Protein AF-A0A1R4I9U0-F1 (afdb_monomer_lite)

pLDDT: mean 89.74, std 12.28, range [46.53, 98.69]

Radius of gyration: 19.89 Å; chains: 1; bounding box: 54×35×50 Å

Foldseek 3Di:
DAFPVGDDADDQLQLQQAAFPAQLVLQVPDDAPVCPVVVVVVLVVVLQVQCCVPPVQDDKDFDDAKDKAADQGRLRNHGYQKIKIKHTKIKGQDADPLVCQVVSLVSSQVSVVVVVQHDWPPDDPDPDDPSFKDKTWTHRRQKIKIKMFGACVPPPVVVVVDDDPDRNGTMMIMIMGMHHHPVCSVVNCVSSVSCPRPDGDGRPDDD

Organism: NCBI:txid57043

Secondary structure (DSSP, 8-state):
-B-TTS-B----GGG-SS-TT--HHHHHTSPPHHHHHHHHHHHHHHHHHHHHHHH-----EE-S--EEEE----SSSS----EEEEPPPEEEE----GGGHHHHHHHHHHHHHHTT--EEPS--SSSS--TTEEEEEEEETTEEEEEEEEEGGG-TTGGGT---SS-SEEEEEEEEEEE--TTTHHHHHHHHGGGTTPPPPPPSS--

Sequence (207 aa):
MTDAEGNTVTVEWVDYPANAGIPANDVLMLPAAEEVEARADQLIAEVQDTLETQYGITGWTVENESGWYPQEGNGYGGTSLLTTFNSALYEVSVTVSVEQWDAVIDTVRQVAEQYGITDVASDTYFEEYPVWMRVGSFHRGAEFFDVTVQDETLDPDYQAGESDDGLVAGVSLFYGITTISETDRAEFIRRAAPFEGITLPEATTSD

Structure (mmCIF, N/CA/C/O backbone):
data_AF-A0A1R4I9U0-F1
#
_entry.id   AF-A0A1R4I9U0-F1
#
loop_
_atom_site.group_PDB
_atom_site.id
_atom_site.type_symbol
_atom_site.label_atom_id
_atom_site.label_alt_id
_atom_site.label_comp_id
_atom_site.label_asym_id
_atom_site.label_entity_id
_atom_site.label_seq_id
_atom_site.pdbx_PDB_ins_code
_atom_site.Cartn_x
_atom_site.Cartn_y
_atom_site.Cartn_z
_atom_site.occupancy
_atom_site.B_iso_or_equiv
_atom_site.auth_seq_id
_atom_site.auth_comp_id
_atom_site.auth_asym_id
_atom_site.auth_atom_id
_atom_site.pdbx_PDB_model_num
ATOM 1 N N . MET A 1 1 ? 20.459 12.579 -23.625 1.00 66.44 1 MET A N 1
ATOM 2 C CA . MET A 1 1 ? 20.470 12.453 -22.150 1.00 66.44 1 MET A CA 1
ATOM 3 C C . MET A 1 1 ? 21.763 11.773 -21.748 1.00 66.44 1 MET A C 1
ATOM 5 O O . MET A 1 1 ? 22.474 11.330 -22.644 1.00 66.44 1 MET A O 1
ATOM 9 N N . THR A 1 2 ? 22.107 11.764 -20.468 1.00 66.88 2 THR A N 1
ATOM 10 C CA . THR A 1 2 ? 23.396 11.245 -20.007 1.00 66.88 2 THR A CA 1
ATOM 11 C C . THR A 1 2 ? 23.155 10.036 -19.112 1.00 66.88 2 THR A C 1
ATOM 13 O O . THR A 1 2 ? 22.269 10.113 -18.266 1.00 66.88 2 THR A O 1
ATOM 16 N N . ASP A 1 3 ? 23.871 8.932 -19.322 1.00 67.88 3 ASP A N 1
ATOM 17 C CA . ASP A 1 3 ? 23.828 7.790 -18.398 1.00 67.88 3 ASP A CA 1
ATOM 18 C C . ASP A 1 3 ? 24.511 8.121 -17.056 1.00 67.88 3 ASP A C 1
ATOM 20 O O . ASP A 1 3 ? 25.084 9.203 -16.870 1.00 67.88 3 ASP A O 1
ATOM 24 N N . ALA A 1 4 ? 24.477 7.171 -16.118 1.00 65.38 4 ALA A N 1
ATOM 25 C CA . ALA A 1 4 ? 25.141 7.288 -14.818 1.00 65.38 4 ALA A CA 1
ATOM 26 C C . ALA A 1 4 ? 26.671 7.501 -14.911 1.00 65.38 4 ALA A C 1
ATOM 28 O O . ALA A 1 4 ? 27.294 7.916 -13.934 1.00 65.38 4 ALA A O 1
ATOM 29 N N . GLU A 1 5 ? 27.281 7.246 -16.072 1.00 71.94 5 GLU A N 1
ATOM 30 C CA . GLU A 1 5 ? 28.721 7.356 -16.324 1.00 71.94 5 GLU A CA 1
ATOM 31 C C . GLU A 1 5 ? 29.116 8.658 -17.041 1.00 71.94 5 GLU A C 1
ATOM 33 O O . GLU A 1 5 ? 30.305 8.927 -17.230 1.00 71.94 5 GLU A O 1
ATOM 38 N N . GLY A 1 6 ? 28.154 9.504 -17.417 1.00 67.81 6 GLY A N 1
ATOM 39 C CA . GLY A 1 6 ? 28.440 10.755 -18.116 1.00 67.81 6 GLY A CA 1
ATOM 40 C C . GLY A 1 6 ? 28.404 10.656 -19.649 1.00 67.81 6 GLY A C 1
ATOM 41 O O . GLY A 1 6 ? 28.693 11.655 -20.317 1.00 67.81 6 GLY A O 1
ATOM 42 N N . ASN A 1 7 ? 28.035 9.510 -20.232 1.00 72.62 7 ASN A N 1
ATOM 43 C CA . ASN A 1 7 ? 27.966 9.331 -21.683 1.00 72.62 7 ASN A CA 1
ATOM 44 C C . ASN A 1 7 ? 26.623 9.792 -22.243 1.00 72.62 7 ASN A C 1
ATOM 46 O O . ASN A 1 7 ? 25.571 9.578 -21.648 1.00 72.62 7 ASN A O 1
ATOM 50 N N . THR A 1 8 ? 26.636 10.379 -23.441 1.00 73.69 8 THR A N 1
ATOM 51 C CA . THR A 1 8 ? 25.387 10.700 -24.142 1.00 73.69 8 THR A CA 1
ATOM 52 C C . THR A 1 8 ? 24.722 9.421 -24.641 1.00 73.69 8 THR A C 1
ATOM 54 O O . THR A 1 8 ? 25.253 8.757 -25.528 1.00 73.69 8 THR A O 1
ATOM 57 N N . VAL A 1 9 ? 23.537 9.124 -24.113 1.00 73.75 9 VAL A N 1
ATOM 58 C CA . VAL A 1 9 ? 22.666 8.033 -24.558 1.00 73.75 9 VAL A CA 1
ATOM 59 C C . VAL A 1 9 ? 21.420 8.618 -25.228 1.00 73.75 9 VAL A C 1
ATOM 61 O O . VAL A 1 9 ? 20.917 9.684 -24.843 1.00 73.75 9 VAL A O 1
ATOM 64 N N . THR A 1 10 ? 20.938 7.928 -26.261 1.00 82.25 10 THR A N 1
ATOM 65 C CA . THR A 1 10 ? 19.674 8.212 -26.947 1.00 82.25 10 THR A CA 1
ATOM 66 C C . THR A 1 10 ? 18.760 7.008 -26.764 1.00 82.25 10 THR A C 1
ATOM 68 O O . THR A 1 10 ? 19.075 5.924 -27.246 1.00 82.25 10 THR A O 1
ATOM 71 N N . VAL A 1 11 ? 17.644 7.216 -26.068 1.00 88.69 11 VAL A N 1
ATOM 72 C CA . VAL A 1 11 ? 16.541 6.258 -25.933 1.00 88.69 11 VAL A CA 1
ATOM 73 C C . VAL A 1 11 ? 15.248 6.925 -26.380 1.00 88.69 11 VAL A C 1
ATOM 75 O O . VAL A 1 11 ? 15.111 8.147 -26.277 1.00 88.69 11 VAL A O 1
ATOM 78 N N . GLU A 1 12 ? 14.310 6.118 -26.857 1.00 92.62 12 GLU A N 1
ATOM 79 C CA . GLU A 1 12 ? 12.973 6.552 -27.245 1.00 92.62 12 GLU A CA 1
ATOM 80 C C . GLU A 1 12 ? 12.010 6.215 -26.100 1.00 92.62 12 GLU A C 1
ATOM 82 O O . GLU A 1 12 ? 11.663 5.057 -25.899 1.00 92.62 12 GLU A O 1
ATOM 87 N N . TRP A 1 13 ? 11.589 7.211 -25.314 1.00 93.88 13 TRP A N 1
ATOM 88 C CA . TRP A 1 13 ? 10.750 6.995 -24.118 1.00 93.88 13 TRP A CA 1
ATOM 89 C C . TRP A 1 13 ? 9.391 6.349 -24.414 1.00 93.88 13 TRP A C 1
ATOM 91 O O . TRP A 1 13 ? 8.832 5.676 -23.554 1.00 93.88 13 TRP A O 1
ATOM 101 N N . VAL A 1 14 ? 8.909 6.455 -25.654 1.00 95.12 14 VAL A N 1
ATOM 102 C CA . VAL A 1 14 ? 7.745 5.704 -26.150 1.00 95.12 14 VAL A CA 1
ATOM 103 C C . VAL A 1 14 ? 7.918 4.182 -25.998 1.00 95.12 14 VAL A C 1
ATOM 105 O O . VAL A 1 14 ? 6.938 3.470 -25.822 1.00 95.12 14 VAL A O 1
ATOM 108 N N . ASP A 1 15 ? 9.149 3.664 -25.986 1.00 95.75 15 ASP A N 1
ATOM 109 C CA . ASP A 1 15 ? 9.414 2.227 -25.854 1.00 95.75 15 ASP A CA 1
ATOM 110 C C . ASP A 1 15 ? 9.512 1.754 -24.392 1.00 95.75 15 ASP A C 1
ATOM 112 O O . ASP A 1 15 ? 9.531 0.540 -24.142 1.00 95.75 15 ASP A O 1
ATOM 116 N N . TYR A 1 16 ? 9.530 2.679 -23.423 1.00 96.38 16 TYR A N 1
ATOM 117 C CA . TYR A 1 16 ? 9.642 2.361 -21.998 1.00 96.38 16 TYR A CA 1
ATOM 118 C C . TYR A 1 16 ? 8.492 1.439 -21.548 1.00 96.38 16 TYR A C 1
ATOM 120 O O . TYR A 1 16 ? 7.337 1.737 -21.861 1.00 96.38 16 TYR A O 1
ATOM 128 N N . PRO A 1 17 ? 8.767 0.299 -20.880 1.00 96.88 17 PRO A N 1
ATOM 129 C CA . PRO A 1 17 ? 7.735 -0.699 -20.591 1.00 96.88 17 PRO A CA 1
ATOM 130 C C . PRO A 1 17 ? 6.944 -0.445 -19.303 1.00 96.88 17 PRO A C 1
ATOM 132 O O . PRO A 1 17 ? 5.933 -1.111 -19.096 1.00 96.88 17 PRO A O 1
ATOM 135 N N . ALA A 1 18 ? 7.405 0.464 -18.442 1.00 95.88 18 ALA A N 1
ATOM 136 C CA . ALA A 1 18 ? 6.702 0.896 -17.234 1.00 95.88 18 ALA A CA 1
ATOM 137 C C . ALA A 1 18 ? 5.998 2.242 -17.454 1.00 95.88 18 ALA A C 1
ATOM 139 O O . ALA A 1 18 ? 6.139 2.836 -18.516 1.00 95.88 18 ALA A O 1
ATOM 140 N N . ASN A 1 19 ? 5.246 2.724 -16.464 1.00 93.62 19 ASN A N 1
ATOM 141 C CA . ASN A 1 19 ? 4.663 4.064 -16.485 1.00 93.62 19 ASN A CA 1
ATOM 142 C C . ASN A 1 19 ? 5.702 5.136 -16.120 1.00 93.62 19 ASN A C 1
ATOM 144 O O . ASN A 1 19 ? 6.684 4.858 -15.426 1.00 93.62 19 ASN A O 1
ATOM 148 N N . ALA A 1 20 ? 5.478 6.365 -16.577 1.00 91.06 20 ALA A N 1
ATOM 149 C CA . ALA A 1 20 ? 6.245 7.523 -16.161 1.00 91.06 20 ALA A CA 1
ATOM 150 C C . ALA A 1 20 ? 6.258 7.637 -14.627 1.00 91.06 20 ALA A C 1
ATOM 152 O O . ALA A 1 20 ? 5.251 7.439 -13.954 1.00 91.06 20 ALA A O 1
ATOM 153 N N . GLY A 1 21 ? 7.433 7.925 -14.067 1.00 88.25 21 GLY A N 1
ATOM 154 C CA . GLY A 1 21 ? 7.621 8.001 -12.616 1.00 88.25 21 GLY A CA 1
ATOM 155 C C . GLY A 1 21 ? 7.775 6.655 -11.896 1.00 88.25 21 GLY A C 1
ATOM 156 O O . GLY A 1 21 ? 8.119 6.669 -10.720 1.00 88.25 21 GLY A O 1
ATOM 157 N N . ILE A 1 22 ? 7.609 5.509 -12.571 1.00 92.31 22 ILE A N 1
ATOM 158 C CA . ILE A 1 22 ? 7.830 4.180 -11.977 1.00 92.31 22 ILE A CA 1
ATOM 159 C C . ILE A 1 22 ? 9.126 3.569 -12.527 1.00 92.31 22 ILE A C 1
ATOM 161 O O . ILE A 1 22 ? 9.155 3.136 -13.682 1.00 92.31 22 ILE A O 1
ATOM 165 N N . PRO A 1 23 ? 10.203 3.465 -11.726 1.00 93.25 23 PRO A N 1
ATOM 166 C CA . PRO A 1 23 ? 11.417 2.780 -12.144 1.00 93.25 23 PRO A CA 1
ATOM 167 C C . PRO A 1 23 ? 11.170 1.293 -12.425 1.00 93.25 23 PRO A C 1
ATOM 169 O O . PRO A 1 23 ? 10.695 0.538 -11.582 1.00 93.25 23 PRO A O 1
ATOM 172 N N . ALA A 1 24 ? 11.580 0.835 -13.606 1.00 94.69 24 ALA A N 1
ATOM 173 C CA . ALA A 1 24 ? 11.457 -0.562 -14.020 1.00 94.69 24 ALA A CA 1
ATOM 174 C C . ALA A 1 24 ? 12.115 -1.554 -13.040 1.00 94.69 24 ALA A C 1
ATOM 176 O O . ALA A 1 24 ? 11.618 -2.664 -12.865 1.00 94.69 24 ALA A O 1
ATOM 177 N N . ASN A 1 25 ? 13.216 -1.164 -12.387 1.00 92.69 25 ASN A N 1
ATOM 178 C CA . ASN A 1 25 ? 13.858 -2.010 -11.382 1.00 92.69 25 ASN A CA 1
ATOM 179 C C . ASN A 1 25 ? 12.973 -2.212 -10.143 1.00 92.69 25 ASN A C 1
ATOM 181 O O . ASN A 1 25 ? 12.972 -3.305 -9.586 1.00 92.69 25 ASN A O 1
ATOM 185 N N . ASP A 1 26 ? 12.185 -1.207 -9.754 1.00 92.31 26 ASP A N 1
ATOM 186 C CA . ASP A 1 26 ? 11.281 -1.312 -8.608 1.00 92.31 26 ASP A CA 1
ATOM 187 C C . ASP A 1 26 ? 10.205 -2.352 -8.892 1.00 92.31 26 ASP A C 1
ATOM 189 O O . ASP A 1 26 ? 10.021 -3.270 -8.099 1.00 92.31 26 ASP A O 1
ATOM 193 N N . VAL A 1 27 ? 9.604 -2.303 -10.083 1.00 94.81 27 VAL A N 1
ATOM 194 C CA . VAL A 1 27 ? 8.635 -3.306 -10.554 1.00 94.81 27 VAL A CA 1
ATOM 195 C C . VAL A 1 27 ? 9.246 -4.710 -10.593 1.00 94.81 27 VAL A C 1
ATOM 197 O O . VAL A 1 27 ? 8.618 -5.675 -10.172 1.00 94.81 27 VAL A O 1
ATOM 200 N N . LEU A 1 28 ? 10.492 -4.853 -11.052 1.00 95.06 28 LEU A N 1
ATOM 201 C CA . LEU A 1 28 ? 11.166 -6.156 -11.125 1.00 95.06 28 LEU A CA 1
ATOM 202 C C . LEU A 1 28 ? 11.508 -6.765 -9.757 1.00 95.06 28 LEU A C 1
ATOM 204 O O . LEU A 1 28 ? 11.826 -7.958 -9.699 1.00 95.06 28 LEU A O 1
ATOM 208 N N . MET A 1 29 ? 11.457 -5.981 -8.680 1.00 93.56 29 MET A N 1
ATOM 209 C CA . MET A 1 29 ? 11.596 -6.462 -7.303 1.00 93.56 29 MET A CA 1
ATOM 210 C C . MET A 1 29 ? 10.249 -6.834 -6.667 1.00 93.56 29 MET A C 1
ATOM 212 O O . MET A 1 29 ? 10.230 -7.362 -5.553 1.00 93.56 29 MET A O 1
ATOM 216 N N . LEU A 1 30 ? 9.126 -6.560 -7.332 1.00 95.81 30 LEU A N 1
ATOM 217 C CA . LEU A 1 30 ? 7.786 -6.875 -6.846 1.00 95.81 30 LEU A CA 1
ATOM 218 C C . LEU A 1 30 ? 7.360 -8.310 -7.201 1.00 95.81 30 LEU A C 1
ATOM 220 O O . LEU A 1 30 ? 7.926 -8.912 -8.120 1.00 95.81 30 LEU A O 1
ATOM 224 N N . PRO A 1 31 ? 6.388 -8.882 -6.461 1.00 96.81 31 PRO A N 1
ATOM 225 C CA . PRO A 1 31 ? 5.758 -10.146 -6.833 1.00 96.81 31 PRO A CA 1
ATOM 226 C C . PRO A 1 31 ? 5.100 -10.036 -8.207 1.00 96.81 31 PRO A C 1
ATOM 228 O O . PRO A 1 31 ? 4.582 -8.973 -8.560 1.00 96.81 31 PRO A O 1
ATOM 231 N N . ALA A 1 32 ? 5.086 -11.131 -8.961 1.00 97.44 32 ALA A N 1
ATOM 232 C CA . ALA A 1 32 ? 4.348 -11.183 -10.219 1.00 97.44 32 ALA A CA 1
ATOM 233 C C . ALA A 1 32 ? 2.836 -11.090 -9.964 1.00 97.44 32 ALA A C 1
ATOM 235 O O . ALA A 1 32 ? 2.364 -11.467 -8.890 1.00 97.44 32 ALA A O 1
ATOM 236 N N . ALA A 1 33 ? 2.071 -10.626 -10.956 1.00 97.62 33 ALA A N 1
ATOM 237 C CA . ALA A 1 33 ? 0.623 -10.437 -10.835 1.00 97.62 33 ALA A CA 1
ATOM 238 C C . ALA A 1 33 ? -0.104 -11.689 -10.306 1.00 97.62 33 ALA A C 1
ATOM 240 O O . ALA A 1 33 ? -0.996 -11.594 -9.468 1.00 97.62 33 ALA A O 1
ATOM 241 N N . GLU A 1 34 ? 0.338 -12.874 -10.724 1.00 98.12 34 GLU A N 1
ATOM 242 C CA . GLU A 1 34 ? -0.227 -14.165 -10.327 1.00 98.12 34 GLU A CA 1
ATOM 243 C C . GLU A 1 34 ? -0.054 -14.499 -8.832 1.00 98.12 34 GLU A C 1
ATOM 245 O O . GLU A 1 34 ? -0.752 -15.368 -8.312 1.00 98.12 34 GLU A O 1
ATOM 250 N N . GLU A 1 35 ? 0.870 -13.834 -8.135 1.00 97.75 35 GLU A N 1
ATOM 251 C CA . GLU A 1 35 ? 1.165 -14.049 -6.712 1.00 97.75 35 GLU A CA 1
ATOM 252 C C . GLU A 1 35 ? 0.515 -12.991 -5.806 1.00 97.75 35 GLU A C 1
ATOM 254 O O . GLU A 1 35 ? 0.453 -13.171 -4.587 1.00 97.75 35 GLU A O 1
ATOM 259 N N . VAL A 1 36 ? 0.037 -11.885 -6.386 1.00 98.19 36 VAL A N 1
ATOM 260 C CA . VAL A 1 36 ? -0.392 -10.692 -5.646 1.00 98.19 36 VAL A CA 1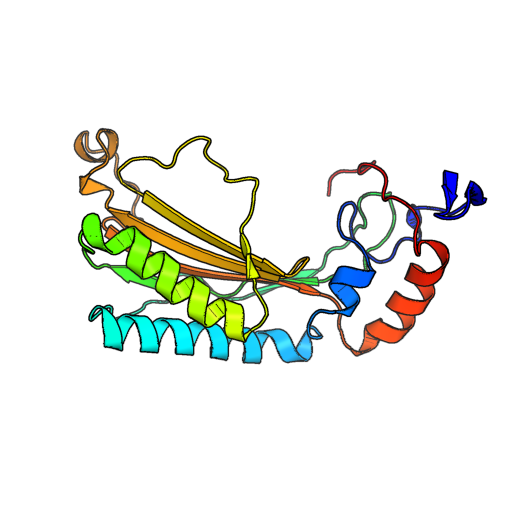
ATOM 261 C C . VAL A 1 36 ? -1.619 -10.945 -4.782 1.00 98.19 36 VAL A C 1
ATOM 263 O O . VAL A 1 36 ? -1.590 -10.595 -3.609 1.00 98.19 36 VAL A O 1
ATOM 266 N N . GLU A 1 37 ? -2.678 -11.554 -5.319 1.00 97.81 37 GLU A N 1
ATOM 267 C CA . GLU A 1 37 ? -3.930 -11.741 -4.565 1.00 97.81 37 GLU A CA 1
ATOM 268 C C . GLU A 1 37 ? -3.701 -12.574 -3.298 1.00 97.81 37 GLU A C 1
ATOM 270 O O . GLU A 1 37 ? -4.057 -12.154 -2.202 1.00 97.81 37 GLU A O 1
ATOM 275 N N . ALA A 1 38 ? -2.998 -13.706 -3.425 1.00 97.75 38 ALA A N 1
ATOM 276 C CA . ALA A 1 38 ? -2.682 -14.566 -2.285 1.00 97.75 38 ALA A CA 1
ATOM 277 C C . ALA A 1 38 ? -1.819 -13.849 -1.235 1.00 97.75 38 ALA A C 1
ATOM 279 O O . ALA A 1 38 ? -1.985 -14.059 -0.034 1.00 97.75 38 ALA A O 1
ATOM 280 N N . ARG A 1 39 ? -0.892 -12.996 -1.683 1.00 97.31 39 ARG A N 1
ATOM 281 C CA . ARG A 1 39 ? -0.061 -12.179 -0.800 1.00 97.31 39 ARG A CA 1
ATOM 282 C C . ARG A 1 39 ? -0.872 -11.093 -0.090 1.00 97.31 39 ARG A C 1
ATOM 284 O O . ARG A 1 39 ? -0.665 -10.899 1.105 1.00 97.31 39 ARG A O 1
ATOM 291 N N . ALA A 1 40 ? -1.760 -10.405 -0.806 1.00 98.12 40 ALA A N 1
ATOM 292 C CA . ALA A 1 40 ? -2.632 -9.373 -0.255 1.00 98.12 40 ALA A CA 1
ATOM 293 C C . ALA A 1 40 ? -3.564 -9.963 0.811 1.00 98.12 40 ALA A C 1
ATOM 295 O O . ALA A 1 40 ? -3.626 -9.439 1.921 1.00 98.12 40 ALA A O 1
ATOM 296 N N . ASP A 1 41 ? -4.199 -11.099 0.512 1.00 97.75 41 ASP A N 1
ATOM 297 C CA . ASP A 1 41 ? -5.061 -11.818 1.453 1.00 97.75 41 ASP A CA 1
ATOM 298 C C . ASP A 1 41 ? -4.300 -12.216 2.723 1.00 97.75 41 ASP A C 1
ATOM 300 O O . ASP A 1 41 ? -4.807 -12.051 3.832 1.00 97.75 41 ASP A O 1
ATOM 304 N N . GLN A 1 42 ? -3.065 -12.709 2.577 1.00 98.38 42 GLN A N 1
ATOM 305 C CA . GLN A 1 42 ? -2.243 -13.102 3.718 1.00 98.38 42 GLN A CA 1
ATOM 306 C C . GLN A 1 42 ? -1.863 -11.900 4.595 1.00 98.38 42 GLN A C 1
ATOM 308 O O . GLN A 1 42 ? -2.020 -11.968 5.814 1.00 98.38 42 GLN A O 1
ATOM 313 N N . LEU A 1 43 ? -1.400 -10.804 3.984 1.00 98.56 43 LEU A N 1
ATOM 314 C CA . LEU A 1 43 ? -1.051 -9.572 4.695 1.00 98.56 43 LEU A CA 1
ATOM 315 C C . LEU A 1 43 ? -2.261 -9.008 5.449 1.00 98.56 43 LEU A C 1
ATOM 317 O O . LEU A 1 43 ? -2.163 -8.718 6.640 1.00 98.56 43 LEU A O 1
ATOM 321 N N . ILE A 1 44 ? -3.405 -8.875 4.772 1.00 98.56 44 ILE A N 1
ATOM 322 C CA . ILE A 1 44 ? -4.622 -8.306 5.361 1.00 98.56 44 ILE A CA 1
ATOM 323 C C . ILE A 1 44 ? -5.113 -9.177 6.517 1.00 98.56 44 ILE A C 1
ATOM 325 O O . ILE A 1 44 ? -5.381 -8.646 7.593 1.00 98.56 44 ILE A O 1
ATOM 329 N N . ALA A 1 45 ? -5.173 -10.499 6.340 1.00 98.44 45 ALA A N 1
ATOM 330 C CA . ALA A 1 45 ? -5.587 -11.411 7.403 1.00 98.44 45 ALA A CA 1
ATOM 331 C C . ALA A 1 45 ? -4.662 -11.324 8.628 1.00 98.44 45 ALA A C 1
ATOM 333 O O . ALA A 1 45 ? -5.138 -11.252 9.758 1.00 98.44 45 ALA A O 1
ATOM 334 N N . GLU A 1 46 ? -3.343 -11.258 8.425 1.00 98.69 46 GLU A N 1
ATOM 335 C CA . GLU A 1 46 ? -2.381 -11.146 9.525 1.00 98.69 46 GLU A CA 1
ATOM 336 C C . GLU A 1 46 ? -2.512 -9.816 10.283 1.00 98.69 46 GLU A C 1
ATOM 338 O O . GLU A 1 46 ? -2.421 -9.782 11.516 1.00 98.69 46 GLU A O 1
ATOM 343 N N . VAL A 1 47 ? -2.779 -8.719 9.567 1.00 98.69 47 VAL A N 1
ATOM 344 C CA . VAL A 1 47 ? -3.072 -7.415 10.176 1.00 98.69 47 VAL A CA 1
ATOM 345 C C . VAL A 1 47 ? -4.364 -7.482 10.989 1.00 98.69 47 VAL A C 1
ATOM 347 O O . VAL A 1 47 ? -4.367 -7.068 12.149 1.00 98.69 47 VAL A O 1
ATOM 350 N N . GLN A 1 48 ? -5.441 -8.031 10.426 1.00 98.69 48 GLN A N 1
ATOM 351 C CA . GLN A 1 48 ? -6.727 -8.178 11.113 1.00 98.69 48 GLN A CA 1
ATOM 352 C C . GLN A 1 48 ? -6.592 -9.016 12.390 1.00 98.69 48 GLN A C 1
ATOM 354 O O . GLN A 1 48 ? -7.007 -8.558 13.455 1.00 98.69 48 GLN A O 1
ATOM 359 N N . ASP A 1 49 ? -5.938 -10.178 12.315 1.00 98.69 49 ASP A N 1
ATOM 360 C CA . ASP A 1 49 ? -5.697 -11.067 13.460 1.00 98.69 49 ASP A CA 1
ATOM 361 C C . ASP A 1 49 ? -4.869 -10.377 14.558 1.00 98.69 49 ASP A C 1
ATOM 363 O O . ASP A 1 49 ? -5.126 -10.525 15.762 1.00 98.69 49 ASP A O 1
ATOM 367 N N . THR A 1 50 ? -3.867 -9.592 14.153 1.00 98.62 50 THR A N 1
ATOM 368 C CA . THR A 1 50 ? -3.008 -8.846 15.079 1.00 98.62 50 THR A CA 1
ATOM 369 C C . THR A 1 50 ? -3.788 -7.733 15.776 1.00 98.62 50 THR A C 1
ATOM 371 O O . THR A 1 50 ? -3.674 -7.574 16.997 1.00 98.62 50 THR A O 1
ATOM 374 N N . LEU A 1 51 ? -4.609 -6.987 15.033 1.00 98.50 51 LEU A N 1
ATOM 375 C CA . LEU A 1 51 ? -5.441 -5.918 15.584 1.00 98.50 51 LEU A CA 1
ATOM 376 C C . LEU A 1 51 ? -6.551 -6.458 16.495 1.00 98.50 51 LEU A C 1
ATOM 378 O O . LEU A 1 51 ? -6.804 -5.882 17.557 1.00 98.50 51 LEU A O 1
ATOM 382 N N . GLU A 1 52 ? -7.158 -7.592 16.144 1.00 98.38 52 GLU A N 1
ATOM 383 C CA . GLU A 1 52 ? -8.090 -8.316 17.009 1.00 98.38 52 GLU A CA 1
ATOM 384 C C . GLU A 1 52 ? -7.410 -8.705 18.325 1.00 98.38 52 GLU A C 1
ATOM 386 O O . GLU A 1 52 ? -7.903 -8.389 19.410 1.00 98.38 52 GLU A O 1
ATOM 391 N N . THR A 1 53 ? -6.236 -9.332 18.244 1.00 98.25 53 THR A N 1
ATOM 392 C CA . THR A 1 53 ? -5.520 -9.837 19.421 1.00 98.25 53 THR A CA 1
ATOM 393 C C . THR A 1 53 ? -5.082 -8.717 20.369 1.00 98.25 53 THR A C 1
ATOM 395 O O . THR A 1 53 ? -5.170 -8.874 21.589 1.00 98.25 53 THR A O 1
ATOM 398 N N . GLN A 1 54 ? -4.585 -7.598 19.835 1.00 98.00 54 GLN A N 1
ATOM 399 C CA . GLN A 1 54 ? -4.002 -6.524 20.647 1.00 98.00 54 GLN A CA 1
ATOM 400 C C . GLN A 1 54 ? -5.020 -5.476 21.108 1.00 98.00 54 GLN A C 1
ATOM 402 O O . GLN A 1 54 ? -4.885 -4.940 22.210 1.00 98.00 54 GLN A O 1
ATOM 407 N N . TYR A 1 55 ? -6.035 -5.192 20.290 1.00 97.62 55 TYR A N 1
ATOM 408 C CA . TYR A 1 55 ? -6.958 -4.075 20.506 1.00 97.62 55 TYR A CA 1
ATOM 409 C C . TYR A 1 55 ? -8.429 -4.501 20.586 1.00 97.62 55 TYR A C 1
ATOM 411 O O . TYR A 1 55 ? -9.277 -3.675 20.916 1.00 97.62 55 TYR A O 1
ATOM 419 N N . GLY A 1 56 ? -8.753 -5.771 20.317 1.00 97.44 56 GLY A N 1
ATOM 420 C CA . GLY A 1 56 ? -10.135 -6.255 20.274 1.00 97.44 56 GLY A CA 1
ATOM 421 C C . GLY A 1 56 ? -10.924 -5.746 19.064 1.00 97.44 56 GLY A C 1
ATOM 422 O O . GLY A 1 56 ? -12.156 -5.764 19.088 1.00 97.44 56 GLY A O 1
ATOM 423 N N . ILE A 1 57 ? -10.232 -5.274 18.023 1.00 97.69 57 ILE A N 1
ATOM 424 C CA . ILE A 1 57 ? -10.838 -4.789 16.780 1.00 97.69 57 ILE A CA 1
ATOM 425 C C . ILE A 1 57 ? -11.316 -6.005 15.979 1.00 97.69 57 ILE A C 1
ATOM 427 O O . ILE A 1 57 ? -10.510 -6.748 15.432 1.00 97.69 57 ILE A O 1
ATOM 431 N N . THR A 1 58 ? -12.630 -6.226 15.952 1.00 96.75 58 THR A N 1
ATOM 432 C CA . THR A 1 58 ? -13.269 -7.417 15.367 1.00 96.75 58 THR A CA 1
ATOM 433 C C . THR A 1 58 ? -14.488 -7.035 14.539 1.00 96.75 58 THR A C 1
ATOM 435 O O . THR A 1 58 ? -15.073 -5.976 14.753 1.00 96.75 58 THR A O 1
ATOM 438 N N . GLY A 1 59 ? -14.915 -7.922 13.635 1.00 95.75 59 GLY A N 1
ATOM 439 C CA . GLY A 1 59 ? -16.123 -7.710 12.829 1.00 95.75 59 GLY A CA 1
ATOM 440 C C . GLY A 1 59 ? -15.883 -6.941 11.530 1.00 95.75 59 GLY A C 1
ATOM 441 O O . GLY A 1 59 ? -16.718 -6.127 11.152 1.00 95.75 59 GLY A O 1
ATOM 442 N N . TRP A 1 60 ? -14.758 -7.211 10.866 1.00 97.25 60 TRP A N 1
ATOM 443 C CA . TRP A 1 60 ? -14.408 -6.632 9.571 1.00 97.25 60 TRP A CA 1
ATOM 444 C C . TRP A 1 60 ? -15.476 -6.903 8.499 1.00 97.25 60 TRP A C 1
ATOM 446 O O . TRP A 1 60 ? -15.943 -8.036 8.343 1.00 97.25 60 TRP A O 1
ATOM 456 N N . THR A 1 61 ? -15.837 -5.864 7.752 1.00 95.69 61 THR A N 1
ATOM 457 C CA . THR A 1 61 ? -16.675 -5.901 6.552 1.00 95.69 61 THR A CA 1
ATOM 458 C C . THR A 1 61 ? -15.842 -5.592 5.316 1.00 95.69 61 THR A C 1
ATOM 460 O O . THR A 1 61 ? -14.722 -5.092 5.403 1.00 95.69 61 THR A O 1
ATOM 463 N N . VAL A 1 62 ? -16.385 -5.956 4.157 1.00 94.75 62 VAL A N 1
ATOM 464 C CA . VAL A 1 62 ? -15.782 -5.714 2.849 1.00 94.75 62 VAL A CA 1
ATOM 465 C C . VAL A 1 62 ? -16.727 -4.800 2.080 1.00 94.75 62 VAL A C 1
ATOM 467 O O . VAL A 1 62 ? -17.864 -5.196 1.819 1.00 94.75 62 VAL A O 1
ATOM 470 N N . GLU A 1 63 ? -16.268 -3.599 1.732 1.00 89.62 63 GLU A N 1
ATOM 471 C CA . GLU A 1 63 ? -17.129 -2.553 1.156 1.00 89.62 63 GLU A CA 1
ATOM 472 C C . GLU A 1 63 ? -17.171 -2.574 -0.382 1.00 89.62 63 GLU A C 1
ATOM 474 O O . GLU A 1 63 ? -18.136 -2.115 -0.995 1.00 89.62 63 GLU A O 1
ATOM 479 N N . ASN A 1 64 ? -16.148 -3.129 -1.038 1.00 88.56 64 ASN A N 1
ATOM 480 C CA . ASN A 1 64 ? -16.078 -3.249 -2.497 1.00 88.56 64 ASN A CA 1
ATOM 481 C C . ASN A 1 64 ? -15.380 -4.550 -2.941 1.00 88.56 64 ASN A C 1
ATOM 483 O O . ASN A 1 64 ? -14.937 -5.352 -2.126 1.00 88.56 64 ASN A O 1
ATOM 487 N N . GLU A 1 65 ? -15.324 -4.791 -4.250 1.00 92.12 65 GLU A N 1
ATOM 488 C CA . GLU A 1 65 ? -14.594 -5.927 -4.822 1.00 92.12 65 GLU A CA 1
ATOM 489 C C . GLU A 1 65 ? -13.148 -5.520 -5.137 1.00 92.12 65 GLU A C 1
ATOM 491 O O . GLU A 1 65 ? -12.890 -4.389 -5.557 1.00 92.12 65 GLU A O 1
ATOM 496 N N . SER A 1 66 ? -12.207 -6.453 -4.970 1.00 95.56 66 SER A N 1
ATOM 497 C CA . SER A 1 66 ? -10.853 -6.290 -5.500 1.00 95.56 66 SER A CA 1
ATOM 498 C C . SER 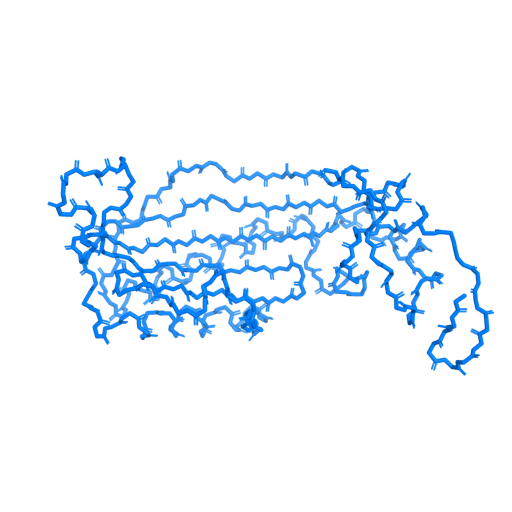A 1 66 ? -10.865 -6.299 -7.031 1.00 95.56 66 SER A C 1
ATOM 500 O O . SER A 1 66 ? -11.783 -6.828 -7.665 1.00 95.56 66 SER A O 1
ATOM 502 N N . GLY A 1 67 ? -9.840 -5.717 -7.654 1.00 97.06 67 GLY A N 1
ATOM 503 C CA . GLY A 1 67 ? -9.795 -5.628 -9.110 1.00 97.06 67 GLY A CA 1
ATOM 504 C C . GLY A 1 67 ? -8.411 -5.389 -9.692 1.00 97.06 67 GLY A C 1
ATOM 505 O O . GLY A 1 67 ? -7.528 -4.822 -9.049 1.00 97.06 67 GLY A O 1
ATOM 506 N N . TRP A 1 68 ? -8.269 -5.808 -10.950 1.00 97.88 68 TRP A N 1
ATOM 507 C CA . TRP A 1 68 ? -7.093 -5.586 -11.785 1.00 97.88 68 TRP A CA 1
ATOM 508 C C . TRP A 1 68 ? -7.374 -4.535 -12.855 1.00 97.88 68 TRP A C 1
ATOM 510 O O . TRP A 1 68 ? -8.380 -4.603 -13.564 1.00 97.88 68 TRP A O 1
ATOM 520 N N . TYR A 1 69 ? -6.442 -3.601 -13.000 1.00 96.38 69 TYR A N 1
ATOM 521 C CA . TYR A 1 69 ? -6.539 -2.439 -13.872 1.00 96.38 69 TYR A CA 1
ATOM 522 C C . TYR A 1 69 ? -5.274 -2.352 -14.737 1.00 96.38 69 TYR A C 1
ATOM 524 O O . TYR A 1 69 ? -4.214 -1.965 -14.237 1.00 96.38 69 TYR A O 1
ATOM 532 N N . PRO A 1 70 ? -5.346 -2.733 -16.025 1.00 95.75 70 PRO A N 1
ATOM 533 C CA . PRO A 1 70 ? -4.223 -2.582 -16.943 1.00 95.75 70 PRO A CA 1
ATOM 534 C C . PRO A 1 70 ? -3.826 -1.112 -17.101 1.00 95.75 70 PRO A C 1
ATOM 536 O O . PRO A 1 70 ? -4.693 -0.248 -17.233 1.00 95.75 70 PRO A O 1
ATOM 539 N N . GLN A 1 71 ? -2.525 -0.828 -17.146 1.00 92.69 71 GLN A N 1
ATOM 540 C CA . GLN A 1 71 ? -2.026 0.498 -17.504 1.00 92.69 71 GLN A CA 1
ATOM 541 C C . GLN A 1 71 ? -1.745 0.528 -19.005 1.00 92.69 71 GLN A C 1
ATOM 543 O O . GLN A 1 71 ? -0.728 0.018 -19.467 1.00 92.69 71 GLN A O 1
ATOM 548 N N . GLU A 1 72 ? -2.676 1.076 -19.786 1.00 89.56 72 GLU A N 1
ATOM 549 C CA . GLU A 1 72 ? -2.599 1.005 -21.250 1.00 89.56 72 GLU A CA 1
ATOM 550 C C . GLU A 1 72 ? -1.467 1.868 -21.833 1.00 89.56 72 GLU A C 1
ATOM 552 O O . GLU A 1 72 ? -0.856 1.486 -22.838 1.00 89.56 72 GLU A O 1
ATOM 557 N N . GLY A 1 73 ? -1.143 2.996 -21.197 1.00 92.56 73 GLY A N 1
ATOM 558 C CA . GLY A 1 73 ? -0.071 3.894 -21.612 1.00 92.56 73 GLY A CA 1
ATOM 559 C C . GLY A 1 73 ? 1.077 3.991 -20.607 1.00 92.56 73 GLY A C 1
ATOM 560 O O . GLY A 1 73 ? 0.982 3.590 -19.446 1.00 92.56 73 GLY A O 1
ATOM 561 N N . ASN A 1 74 ? 2.219 4.479 -21.094 1.00 94.56 74 ASN A N 1
ATOM 562 C CA . ASN A 1 74 ? 3.440 4.658 -20.308 1.00 94.56 74 ASN A CA 1
ATOM 563 C C . ASN A 1 74 ? 3.723 6.117 -19.912 1.00 94.56 74 ASN A C 1
ATOM 565 O O . ASN A 1 74 ? 4.812 6.411 -19.429 1.00 94.56 74 ASN A O 1
ATOM 569 N N . GLY A 1 75 ? 2.798 7.048 -20.173 1.00 92.94 75 GLY A N 1
ATOM 570 C CA . GLY A 1 75 ? 3.005 8.484 -19.930 1.00 92.94 75 GLY A CA 1
ATOM 571 C C . GLY A 1 75 ? 3.993 9.177 -20.888 1.00 92.94 75 GLY A C 1
ATOM 572 O O . GLY A 1 75 ? 4.224 10.382 -20.770 1.00 92.94 75 GLY A O 1
ATOM 573 N N . TYR A 1 76 ? 4.560 8.445 -21.853 1.00 93.12 76 TYR A N 1
ATOM 574 C CA . TYR A 1 76 ? 5.483 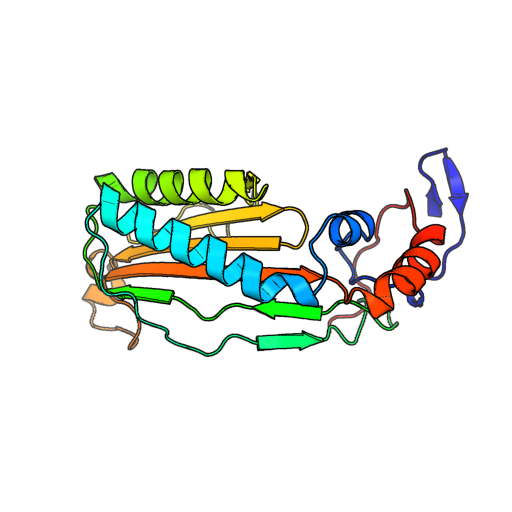8.938 -22.883 1.00 93.12 76 TYR A CA 1
ATOM 575 C C . TYR A 1 76 ? 4.955 8.722 -24.314 1.00 93.12 76 TYR A C 1
ATOM 577 O O . TYR A 1 76 ? 5.711 8.801 -25.286 1.00 93.12 76 TYR A O 1
ATOM 585 N N . GLY A 1 77 ? 3.653 8.446 -24.448 1.00 92.56 77 GLY A N 1
ATOM 586 C CA . GLY A 1 77 ? 2.973 8.179 -25.720 1.00 92.56 77 GLY A CA 1
ATOM 587 C C . GLY A 1 77 ? 3.089 6.740 -26.238 1.00 92.56 77 GLY A C 1
ATOM 588 O O . GLY A 1 77 ? 2.723 6.487 -27.386 1.00 92.56 77 GLY A O 1
ATOM 589 N N . GLY A 1 78 ? 3.618 5.814 -25.435 1.00 94.12 78 GLY A N 1
ATOM 590 C CA . GLY A 1 78 ? 3.726 4.390 -25.753 1.00 94.12 78 GLY A CA 1
ATOM 591 C C . GLY A 1 78 ? 2.935 3.501 -24.800 1.00 94.12 78 GLY A C 1
ATOM 592 O O . GLY A 1 78 ? 2.215 3.994 -23.939 1.00 94.12 78 GLY A O 1
ATOM 593 N N . THR A 1 79 ? 3.071 2.184 -24.957 1.00 95.62 79 THR A N 1
ATOM 594 C CA . THR A 1 79 ? 2.302 1.183 -24.195 1.00 95.62 79 THR A CA 1
ATOM 595 C C . THR A 1 79 ? 3.086 0.666 -22.995 1.00 95.62 79 THR A C 1
ATOM 597 O O . THR A 1 79 ? 4.232 0.220 -23.145 1.00 95.62 79 THR A O 1
ATOM 600 N N . SER A 1 80 ? 2.442 0.660 -21.831 1.00 96.44 80 SER A N 1
ATOM 601 C CA . SER A 1 80 ? 2.955 0.034 -20.612 1.00 96.44 80 SER A CA 1
ATOM 602 C C . SER A 1 80 ? 2.595 -1.458 -20.572 1.00 96.44 80 SER A C 1
ATOM 604 O O . SER A 1 80 ? 1.640 -1.910 -21.200 1.00 96.44 80 SER A O 1
ATOM 606 N N . LEU A 1 81 ? 3.420 -2.249 -19.888 1.00 97.31 81 LEU A N 1
ATOM 607 C CA . LEU A 1 81 ? 3.149 -3.659 -19.575 1.00 97.31 81 LEU A CA 1
ATOM 608 C C . LEU A 1 81 ? 2.676 -3.838 -18.127 1.00 97.31 81 LEU A C 1
ATOM 610 O O . LEU A 1 81 ? 2.541 -4.966 -17.657 1.00 97.31 81 LEU A O 1
ATOM 614 N N . LEU A 1 82 ? 2.493 -2.737 -17.400 1.00 97.88 82 LEU A N 1
ATOM 615 C CA . LEU A 1 82 ? 2.094 -2.775 -16.005 1.00 97.88 82 LEU A CA 1
ATOM 616 C C . LEU A 1 82 ? 0.597 -3.036 -15.869 1.00 97.88 82 LEU A C 1
ATOM 618 O O . LEU A 1 82 ? -0.225 -2.604 -16.678 1.00 97.88 82 LEU A O 1
ATOM 622 N N . THR A 1 83 ? 0.247 -3.683 -14.771 1.00 97.88 83 THR A N 1
ATOM 623 C CA . THR A 1 83 ? -1.120 -3.813 -14.295 1.00 97.88 83 THR A CA 1
ATOM 624 C C . THR A 1 83 ? -1.156 -3.484 -12.812 1.00 97.88 83 THR A C 1
ATOM 626 O O . THR A 1 83 ? -0.246 -3.839 -12.061 1.00 97.88 83 THR A O 1
ATOM 629 N N . THR A 1 84 ? -2.205 -2.795 -12.387 1.00 97.81 84 THR A N 1
ATOM 630 C CA . THR A 1 84 ? -2.417 -2.433 -10.988 1.00 97.81 84 THR A CA 1
ATOM 631 C C . THR A 1 84 ? -3.472 -3.342 -10.382 1.00 97.81 84 THR A C 1
ATOM 633 O O . THR A 1 84 ? -4.543 -3.518 -10.959 1.00 97.81 84 THR A O 1
ATOM 636 N N . PHE A 1 85 ? -3.176 -3.917 -9.226 1.00 98.44 85 PHE A N 1
ATOM 637 C CA . PHE A 1 85 ? -4.161 -4.553 -8.365 1.00 98.44 85 PHE A CA 1
ATOM 638 C C . PHE A 1 85 ? -4.538 -3.603 -7.243 1.00 98.44 85 PHE A C 1
ATOM 640 O O . PHE A 1 85 ? -3.653 -3.036 -6.604 1.00 98.44 85 PHE A O 1
ATOM 647 N N . ASN A 1 86 ? -5.835 -3.509 -6.979 1.00 98.25 86 ASN A N 1
ATOM 648 C CA . ASN A 1 86 ? -6.374 -2.919 -5.765 1.00 98.25 86 ASN A CA 1
ATOM 649 C C . ASN A 1 86 ? -7.154 -4.004 -5.026 1.00 98.25 86 ASN A C 1
ATOM 651 O O . ASN A 1 86 ? -8.012 -4.665 -5.623 1.00 98.25 86 ASN A O 1
ATOM 655 N N . SER A 1 87 ? -6.870 -4.183 -3.738 1.00 98.31 87 SER A N 1
ATOM 656 C CA . SER A 1 87 ? -7.669 -5.061 -2.892 1.00 98.31 87 SER A CA 1
ATOM 657 C C . SER A 1 87 ? -9.077 -4.501 -2.718 1.00 98.31 87 SER A C 1
ATOM 659 O O . SER A 1 87 ? -9.364 -3.346 -3.036 1.00 98.31 87 SER A O 1
ATOM 661 N N . ALA A 1 88 ? -9.954 -5.319 -2.146 1.00 97.19 88 ALA A N 1
ATOM 662 C CA . ALA A 1 88 ? -11.139 -4.768 -1.528 1.00 97.19 88 ALA A CA 1
ATOM 663 C C . ALA A 1 88 ? -10.749 -3.851 -0.348 1.00 97.19 88 ALA A C 1
ATOM 665 O O . ALA A 1 88 ? -9.676 -4.012 0.243 1.00 97.19 88 ALA A O 1
ATOM 666 N N . LEU A 1 89 ? -11.622 -2.908 -0.008 1.00 96.00 89 LEU A N 1
ATOM 667 C CA . LEU A 1 89 ? -11.557 -2.078 1.182 1.00 96.00 89 LEU A CA 1
ATOM 668 C C . LEU A 1 89 ? -12.166 -2.863 2.342 1.00 96.00 89 LEU A C 1
ATOM 670 O O . LEU A 1 89 ? -13.336 -3.256 2.289 1.00 96.00 89 LEU A O 1
ATOM 674 N N . TYR A 1 90 ? -11.354 -3.093 3.369 1.00 97.81 90 TYR A N 1
ATOM 675 C CA . TYR A 1 90 ? -11.780 -3.764 4.589 1.00 97.81 90 TYR A CA 1
ATOM 676 C C . TYR A 1 90 ? -12.002 -2.729 5.676 1.00 97.81 90 TYR A C 1
ATOM 678 O O . TYR A 1 90 ? -11.077 -1.989 6.001 1.00 97.81 90 TYR A O 1
ATOM 686 N N . GLU A 1 91 ? -13.187 -2.707 6.270 1.00 96.44 91 GLU A N 1
ATOM 687 C CA . GLU A 1 91 ? -13.541 -1.729 7.297 1.00 96.44 91 GLU A CA 1
ATOM 688 C C . GLU A 1 91 ? -14.091 -2.392 8.550 1.00 96.44 91 GLU A C 1
ATOM 690 O O . GLU A 1 91 ? -14.588 -3.515 8.533 1.00 96.44 91 GLU A O 1
ATOM 695 N N . VAL A 1 92 ? -14.007 -1.688 9.669 1.00 96.69 92 VAL A N 1
ATOM 696 C CA . VAL A 1 92 ? -14.646 -2.098 10.915 1.00 96.69 92 VAL A CA 1
ATOM 697 C C . VAL A 1 92 ? -15.148 -0.871 11.654 1.00 96.69 92 VAL A C 1
ATOM 699 O O . VAL A 1 92 ? -14.379 0.025 12.000 1.00 96.69 92 VAL A O 1
ATOM 702 N N . SER A 1 93 ? -16.454 -0.838 11.923 1.00 95.69 93 SER A N 1
ATOM 703 C CA . SER A 1 93 ? -17.077 0.227 12.710 1.00 95.69 93 SER A CA 1
ATOM 704 C C . SER A 1 93 ? -16.813 0.018 14.201 1.00 95.69 93 SER A C 1
ATOM 706 O O . SER A 1 93 ? -17.482 -0.777 14.866 1.00 95.69 93 SER A O 1
ATOM 708 N N . VAL A 1 94 ? -15.829 0.737 14.738 1.00 94.88 94 VAL A N 1
ATOM 709 C CA . VAL A 1 94 ? -15.416 0.661 16.142 1.00 94.88 94 VAL A CA 1
ATOM 710 C C . VAL A 1 94 ? -14.842 1.995 16.606 1.00 94.88 94 VAL A C 1
ATOM 712 O O . VAL A 1 94 ? -14.099 2.655 15.890 1.00 94.88 94 VAL A O 1
ATOM 715 N N . THR A 1 95 ? -15.131 2.385 17.845 1.00 94.62 95 THR A N 1
ATOM 716 C CA . THR A 1 95 ? -14.466 3.537 18.461 1.00 94.62 95 THR A CA 1
ATOM 717 C C . THR A 1 95 ? -13.136 3.096 19.063 1.00 94.62 95 THR A C 1
ATOM 719 O O . THR A 1 95 ? -13.107 2.420 20.094 1.00 94.62 95 THR A O 1
ATOM 722 N N . VAL A 1 96 ? -12.032 3.499 18.437 1.00 94.62 96 VAL A N 1
ATOM 723 C CA . VAL A 1 96 ? -10.679 3.361 18.994 1.00 94.62 96 VAL A CA 1
ATOM 724 C C . VAL A 1 96 ? -10.343 4.637 19.762 1.00 94.62 96 VAL A C 1
ATOM 726 O O . VAL A 1 96 ? -10.540 5.733 19.243 1.00 94.62 96 VAL A O 1
ATOM 729 N N . SER A 1 97 ? -9.817 4.525 20.985 1.00 93.81 97 SER A N 1
ATOM 730 C CA . SER A 1 97 ? -9.376 5.712 21.731 1.00 93.81 97 SER A CA 1
ATOM 731 C C . SER A 1 97 ? -8.289 6.455 20.953 1.00 93.81 97 SER A C 1
ATOM 733 O O . SER A 1 97 ? -7.336 5.824 20.499 1.00 93.81 97 SER A O 1
ATOM 735 N N . VAL A 1 98 ? -8.380 7.786 20.859 1.00 92.88 98 VAL A N 1
ATOM 736 C CA . VAL A 1 98 ? -7.395 8.632 20.153 1.00 92.88 98 VAL A CA 1
ATOM 737 C C . VAL A 1 98 ? -5.965 8.384 20.648 1.00 92.88 98 VAL A C 1
ATOM 739 O O . VAL A 1 98 ? -5.025 8.370 19.861 1.00 92.88 98 VAL A O 1
ATOM 742 N N . GLU A 1 99 ? -5.790 8.101 21.943 1.00 94.62 99 GLU A N 1
ATOM 743 C CA . GLU A 1 99 ? -4.484 7.773 22.539 1.00 94.62 99 GLU A CA 1
ATOM 744 C C . GLU A 1 99 ? -3.864 6.471 21.992 1.00 94.62 99 GLU A C 1
ATOM 746 O O . GLU A 1 99 ? -2.672 6.232 22.171 1.00 94.62 99 GLU A O 1
ATOM 751 N N . GLN A 1 100 ? -4.663 5.612 21.353 1.00 96.19 100 GLN A N 1
ATOM 752 C CA . GLN A 1 100 ? -4.236 4.333 20.785 1.00 96.19 100 GLN A CA 1
ATOM 753 C C . GLN A 1 100 ? -4.005 4.394 19.273 1.00 96.19 100 GLN A C 1
ATOM 755 O O . GLN A 1 100 ? -3.458 3.438 18.731 1.00 96.19 100 GLN A O 1
ATOM 760 N N . TRP A 1 101 ? -4.400 5.471 18.588 1.00 95.62 101 TRP A N 1
ATOM 761 C CA . TRP A 1 101 ? -4.356 5.537 17.124 1.00 95.62 101 TRP A CA 1
ATOM 762 C C . TRP A 1 101 ? -2.943 5.321 16.586 1.00 95.62 101 TRP A C 1
ATOM 764 O O . TRP A 1 101 ? -2.737 4.425 15.774 1.00 95.62 101 TRP A O 1
ATOM 774 N N . ASP A 1 102 ? -1.953 6.037 17.122 1.00 94.31 102 ASP A N 1
ATOM 775 C CA . ASP A 1 102 ? -0.554 5.867 16.709 1.00 94.31 102 ASP A CA 1
ATOM 776 C C . ASP A 1 102 ? -0.048 4.438 16.964 1.00 94.31 102 ASP A C 1
ATOM 778 O O . ASP A 1 102 ? 0.711 3.896 16.167 1.00 94.31 102 ASP A O 1
ATOM 782 N N . ALA A 1 103 ? -0.500 3.789 18.044 1.00 96.56 103 ALA A N 1
ATOM 783 C CA . ALA A 1 103 ? -0.124 2.409 18.348 1.00 96.56 103 ALA A CA 1
ATOM 784 C C . ALA A 1 103 ? -0.760 1.401 17.374 1.00 96.56 103 ALA A C 1
ATOM 786 O O . ALA A 1 103 ? -0.115 0.416 17.012 1.00 96.56 103 ALA A O 1
ATOM 787 N N . VAL A 1 104 ? -1.998 1.647 16.931 1.00 97.50 104 VAL A N 1
ATOM 788 C CA . VAL A 1 104 ? -2.657 0.851 15.884 1.00 97.50 104 VAL A CA 1
ATOM 789 C C . VAL A 1 104 ? -1.885 0.981 14.574 1.00 97.50 104 VAL A C 1
ATOM 791 O O . VAL A 1 104 ? -1.492 -0.039 14.013 1.00 97.50 104 VAL A O 1
ATOM 794 N N . ILE A 1 105 ? -1.586 2.209 14.136 1.00 95.81 105 ILE A N 1
ATOM 795 C CA . ILE A 1 105 ? -0.787 2.461 12.927 1.00 95.81 105 ILE A CA 1
ATOM 796 C C . ILE A 1 105 ? 0.581 1.772 13.020 1.00 95.81 105 ILE A C 1
ATOM 798 O O . ILE A 1 105 ? 0.999 1.096 12.082 1.00 95.81 105 ILE A O 1
ATOM 802 N N . ASP A 1 106 ? 1.260 1.882 14.164 1.00 95.94 106 ASP A N 1
ATOM 803 C CA . ASP A 1 106 ? 2.564 1.256 14.375 1.00 95.94 106 ASP A CA 1
ATOM 804 C C . ASP A 1 106 ? 2.503 -0.277 14.351 1.00 95.94 106 ASP A C 1
ATOM 806 O O . ASP A 1 106 ? 3.397 -0.930 13.816 1.00 95.94 106 ASP A O 1
ATOM 810 N N . THR A 1 107 ? 1.431 -0.866 14.880 1.00 98.12 107 THR A N 1
ATOM 811 C CA . THR A 1 107 ? 1.204 -2.314 14.800 1.00 98.12 107 THR A CA 1
ATOM 812 C C . THR A 1 107 ? 1.030 -2.762 13.356 1.00 98.12 107 THR A C 1
ATOM 814 O O . THR A 1 107 ? 1.635 -3.752 12.946 1.00 98.12 107 THR A O 1
ATOM 817 N N . VAL A 1 108 ? 0.254 -2.018 12.564 1.00 97.81 108 VAL A N 1
ATOM 818 C CA . VAL A 1 108 ? 0.086 -2.314 11.138 1.00 97.81 108 VAL A CA 1
ATOM 819 C C . VAL A 1 108 ? 1.414 -2.190 10.391 1.00 97.81 108 VAL A C 1
ATOM 821 O O . VAL A 1 108 ? 1.770 -3.098 9.639 1.00 97.81 108 VAL A O 1
ATOM 824 N N . ARG A 1 109 ? 2.190 -1.130 10.662 1.00 96.69 109 ARG A N 1
ATOM 825 C CA . ARG A 1 109 ? 3.548 -0.947 10.127 1.00 96.69 109 ARG A CA 1
ATOM 826 C C . ARG A 1 109 ? 4.410 -2.180 10.388 1.00 96.69 109 ARG A C 1
ATOM 828 O O . ARG A 1 109 ? 5.002 -2.717 9.462 1.00 96.69 109 ARG A O 1
ATOM 835 N N . GLN A 1 110 ? 4.456 -2.662 11.631 1.00 97.31 110 GLN A N 1
ATOM 836 C CA . GLN A 1 110 ? 5.279 -3.816 12.010 1.00 97.31 110 GLN A CA 1
ATOM 837 C C . GLN A 1 110 ? 4.901 -5.098 11.255 1.00 97.31 110 GLN A C 1
ATOM 839 O O . GLN A 1 110 ? 5.779 -5.906 10.959 1.00 97.31 110 GLN A O 1
ATOM 844 N N . VAL A 1 111 ? 3.618 -5.307 10.941 1.00 98.25 111 VAL A N 1
ATOM 845 C CA . VAL A 1 111 ? 3.198 -6.436 10.096 1.00 98.25 111 VAL A CA 1
ATOM 846 C C . VAL A 1 111 ? 3.629 -6.198 8.648 1.00 98.25 111 VAL A C 1
ATOM 848 O O . VAL A 1 111 ? 4.282 -7.062 8.069 1.00 98.25 111 VAL A O 1
ATOM 851 N N . ALA A 1 112 ? 3.369 -5.014 8.085 1.00 97.12 112 ALA A N 1
ATOM 852 C CA . ALA A 1 112 ? 3.758 -4.655 6.717 1.00 97.12 112 ALA A CA 1
ATOM 853 C C . ALA A 1 112 ? 5.278 -4.794 6.468 1.00 97.12 112 ALA A C 1
ATOM 855 O O . ALA A 1 112 ? 5.707 -5.303 5.426 1.00 97.12 112 ALA A O 1
ATOM 856 N N . GLU A 1 113 ? 6.108 -4.462 7.460 1.00 96.12 113 GLU A N 1
ATOM 857 C CA . GLU A 1 113 ? 7.566 -4.621 7.406 1.00 96.12 113 GLU A CA 1
ATOM 858 C C . GLU A 1 113 ? 8.005 -6.080 7.205 1.00 96.12 113 GLU A C 1
ATOM 860 O O . GLU A 1 113 ? 9.007 -6.333 6.531 1.00 96.12 113 GLU A O 1
ATOM 865 N N . GLN A 1 114 ? 7.244 -7.061 7.704 1.00 96.75 114 GLN A N 1
ATOM 866 C CA . GLN A 1 114 ? 7.524 -8.488 7.476 1.00 96.75 114 GLN A CA 1
ATOM 867 C C . GLN A 1 114 ? 7.348 -8.883 6.005 1.00 96.75 114 GLN A C 1
ATOM 869 O O . GLN A 1 114 ? 7.976 -9.827 5.524 1.00 96.75 114 GLN A O 1
ATOM 874 N N . TYR A 1 115 ? 6.541 -8.117 5.271 1.00 96.00 115 TYR A N 1
ATOM 875 C CA . TYR A 1 115 ? 6.319 -8.259 3.837 1.00 96.00 115 TYR A CA 1
ATOM 876 C C . TYR A 1 115 ? 7.314 -7.406 3.027 1.00 96.00 115 TYR A C 1
ATOM 878 O O . TYR A 1 115 ? 7.286 -7.433 1.794 1.00 96.00 115 TYR A O 1
ATOM 886 N N . GLY A 1 116 ? 8.236 -6.700 3.689 1.00 94.88 116 GLY A N 1
ATOM 887 C CA . GLY A 1 116 ? 9.203 -5.800 3.061 1.00 94.88 116 GLY A CA 1
ATOM 888 C C . GLY A 1 116 ? 8.603 -4.462 2.628 1.00 94.88 116 GLY A C 1
ATOM 889 O O . GLY A 1 116 ? 9.218 -3.776 1.820 1.00 94.88 116 GLY A O 1
ATOM 890 N N . ILE A 1 117 ? 7.414 -4.119 3.129 1.00 94.75 117 ILE A N 1
ATOM 891 C CA . ILE A 1 117 ? 6.742 -2.837 2.908 1.00 94.75 117 ILE A CA 1
ATOM 892 C C . ILE A 1 117 ? 7.165 -1.916 4.056 1.00 94.75 117 ILE A C 1
ATOM 894 O O . ILE A 1 117 ? 6.594 -1.958 5.142 1.00 94.75 117 ILE A O 1
ATOM 898 N N . THR A 1 118 ? 8.258 -1.183 3.850 1.00 87.88 118 THR A N 1
ATOM 899 C CA . THR A 1 118 ? 9.012 -0.511 4.926 1.00 87.88 118 THR A CA 1
ATOM 900 C C . THR A 1 118 ? 9.085 1.001 4.781 1.00 87.88 118 THR A C 1
ATOM 902 O O . THR A 1 118 ? 9.363 1.691 5.761 1.00 87.88 118 THR A O 1
ATOM 905 N N . ASP A 1 119 ? 8.890 1.527 3.574 1.00 78.69 119 ASP A N 1
ATOM 906 C CA . ASP A 1 119 ? 9.018 2.958 3.333 1.00 78.69 119 ASP A CA 1
ATOM 907 C C . ASP A 1 119 ? 7.750 3.658 3.819 1.00 78.69 119 ASP A C 1
ATOM 909 O O . ASP A 1 119 ? 6.641 3.227 3.523 1.00 78.69 119 ASP A O 1
ATOM 913 N N . VAL A 1 120 ? 7.888 4.740 4.577 1.00 65.06 120 VAL A N 1
ATOM 914 C CA . VAL A 1 120 ? 6.744 5.590 4.927 1.00 65.06 120 VAL A CA 1
ATOM 915 C C . VAL A 1 120 ? 6.669 6.680 3.871 1.00 65.06 120 VAL A C 1
ATOM 917 O O . VAL A 1 120 ? 7.688 7.326 3.611 1.00 65.06 120 VAL A O 1
ATOM 920 N N . ALA A 1 121 ? 5.499 6.888 3.263 1.00 62.69 121 ALA A N 1
ATOM 921 C CA . ALA A 1 121 ? 5.311 7.995 2.329 1.00 62.69 121 ALA A CA 1
ATOM 922 C C . ALA A 1 121 ? 5.772 9.309 2.987 1.00 62.69 121 ALA A C 1
ATOM 924 O O . ALA A 1 121 ? 5.248 9.702 4.030 1.00 62.69 121 ALA A O 1
ATOM 925 N N . SER A 1 122 ? 6.766 9.986 2.399 1.00 46.53 122 SER A N 1
ATOM 926 C CA . SER A 1 122 ? 7.167 11.330 2.843 1.00 46.53 122 SER A CA 1
ATOM 927 C C . SER A 1 122 ? 6.148 12.393 2.442 1.00 46.53 122 SER A C 1
ATOM 929 O O . SER A 1 122 ? 6.113 13.466 3.041 1.00 46.53 122 SER A O 1
ATOM 931 N N . ASP A 1 123 ? 5.330 12.074 1.441 1.00 48.59 123 ASP A N 1
ATOM 932 C CA . ASP A 1 123 ? 4.348 12.960 0.839 1.00 48.59 123 ASP A CA 1
ATOM 933 C C . ASP A 1 123 ? 2.968 12.546 1.347 1.00 48.59 123 ASP A C 1
ATOM 935 O O . ASP A 1 123 ? 2.191 11.867 0.678 1.00 48.59 123 ASP A O 1
ATOM 939 N N . THR A 1 124 ? 2.674 12.903 2.593 1.00 47.16 124 THR A N 1
ATOM 940 C CA . THR A 1 124 ? 1.316 12.783 3.111 1.00 47.16 124 THR A CA 1
ATOM 941 C C . THR A 1 124 ? 0.420 13.791 2.389 1.00 47.16 124 THR A C 1
ATOM 943 O O . THR A 1 124 ? 0.803 14.943 2.186 1.00 47.16 124 THR A O 1
ATOM 946 N N . TYR A 1 125 ? -0.805 13.385 2.038 1.00 51.75 125 TYR A N 1
ATOM 947 C CA . TYR A 1 125 ? -1.830 14.271 1.453 1.00 51.75 125 TYR A CA 1
ATOM 948 C C . TYR A 1 125 ? -2.134 15.510 2.317 1.00 51.75 125 TYR A C 1
ATOM 950 O O . TYR A 1 125 ? -2.700 16.488 1.830 1.00 51.75 125 TYR A O 1
ATOM 958 N N . PHE A 1 126 ? -1.745 15.476 3.592 1.00 53.75 126 PHE A N 1
ATOM 959 C CA . PHE A 1 126 ? -1.922 16.547 4.558 1.00 53.75 126 PHE A CA 1
ATOM 960 C C . PHE A 1 126 ? -0.568 17.018 5.097 1.00 53.75 126 PHE A C 1
ATOM 962 O O . PHE A 1 126 ? 0.274 16.197 5.459 1.00 53.75 126 PHE A O 1
ATOM 969 N N . GLU A 1 127 ? -0.386 18.339 5.215 1.00 57.41 127 GLU A N 1
ATOM 970 C CA . GLU A 1 127 ? 0.732 18.925 5.976 1.00 57.41 127 GLU A CA 1
ATOM 971 C C . GLU A 1 127 ? 0.619 18.588 7.480 1.00 57.41 127 GLU A C 1
ATOM 973 O O . GLU A 1 127 ? 1.630 18.464 8.169 1.00 57.41 127 GLU A O 1
ATOM 978 N N . GLU A 1 128 ? -0.611 18.395 7.976 1.00 68.00 128 GLU A N 1
ATOM 979 C CA . GLU A 1 128 ? -0.942 17.913 9.320 1.00 68.00 128 GLU A CA 1
ATOM 980 C C . GLU A 1 128 ? -2.289 17.170 9.258 1.00 68.00 128 GLU A C 1
ATOM 982 O O . GLU A 1 128 ? -3.267 17.709 8.734 1.00 68.00 128 GLU A O 1
ATOM 987 N N . TYR A 1 129 ? -2.357 15.928 9.753 1.00 75.44 129 TYR A N 1
ATOM 988 C CA . TYR A 1 129 ? -3.616 15.176 9.768 1.00 75.44 129 TYR A CA 1
ATOM 989 C C . TYR A 1 129 ? -4.652 15.865 10.666 1.00 75.44 129 TYR A C 1
ATOM 991 O O . TYR A 1 129 ? -4.301 16.302 11.771 1.00 75.44 129 TYR A O 1
ATOM 999 N N . PRO A 1 130 ? -5.935 15.918 10.259 1.00 84.75 130 PRO A N 1
ATOM 1000 C CA . PRO A 1 130 ? -6.975 16.460 11.117 1.00 84.75 130 PRO A CA 1
ATOM 1001 C C . PRO A 1 130 ? -7.070 15.659 12.424 1.00 84.75 130 PRO A C 1
ATOM 1003 O O . PRO A 1 130 ? -6.644 14.508 12.527 1.00 84.75 130 PRO A O 1
ATOM 1006 N N . VAL A 1 131 ? -7.614 16.273 13.474 1.00 86.88 131 VAL A N 1
ATOM 1007 C CA . VAL A 1 131 ? -7.673 15.649 14.812 1.00 86.88 131 VAL A CA 1
ATOM 1008 C C . VAL A 1 131 ? -8.536 14.384 14.861 1.00 86.88 131 VAL A C 1
ATOM 1010 O O . VAL A 1 131 ? -8.379 13.590 15.783 1.00 86.88 131 VAL A O 1
ATOM 1013 N N . TRP A 1 132 ? -9.412 14.202 13.874 1.00 89.75 132 TRP A N 1
ATOM 1014 C CA . TRP A 1 132 ? -10.367 13.105 13.752 1.00 89.75 132 TRP A CA 1
ATOM 1015 C C . TRP A 1 132 ? -9.891 11.958 12.845 1.00 89.75 132 TRP A C 1
ATOM 1017 O O . TRP A 1 132 ? -10.627 10.993 12.665 1.00 89.75 132 TRP A O 1
ATOM 1027 N N . MET A 1 133 ? -8.662 12.016 12.313 1.00 91.31 133 MET A N 1
ATOM 1028 C CA . MET A 1 133 ? -8.114 10.971 11.441 1.00 91.31 133 MET A CA 1
ATOM 1029 C C . MET A 1 133 ? -6.617 10.752 11.664 1.00 91.31 133 MET A C 1
ATOM 1031 O O . MET A 1 133 ? -5.845 11.690 11.868 1.00 91.31 133 MET A O 1
ATOM 1035 N N . ARG A 1 134 ? -6.172 9.503 11.557 1.00 91.56 134 ARG A N 1
ATOM 1036 C CA . ARG A 1 134 ? -4.762 9.126 11.411 1.00 91.56 134 ARG A CA 1
ATOM 1037 C C . ARG A 1 134 ? -4.629 8.140 10.269 1.00 91.56 134 ARG A C 1
ATOM 1039 O O . ARG A 1 134 ? -5.416 7.204 10.176 1.00 91.56 134 ARG A O 1
ATOM 1046 N N . VAL A 1 135 ? -3.614 8.341 9.438 1.00 91.50 135 VAL A N 1
ATOM 1047 C CA . VAL A 1 135 ? -3.320 7.471 8.299 1.00 91.50 135 VAL A CA 1
ATOM 1048 C C . VAL A 1 135 ? -1.890 6.966 8.411 1.00 91.50 135 VAL A C 1
ATOM 1050 O O . VAL A 1 135 ? -0.967 7.729 8.706 1.00 91.50 135 VAL A O 1
ATOM 1053 N N . GLY A 1 136 ? -1.718 5.672 8.174 1.00 91.94 136 GLY A N 1
ATOM 1054 C CA . GLY A 1 136 ? -0.436 5.034 7.924 1.00 91.94 136 GLY A CA 1
ATOM 1055 C C . GLY A 1 136 ? -0.419 4.540 6.490 1.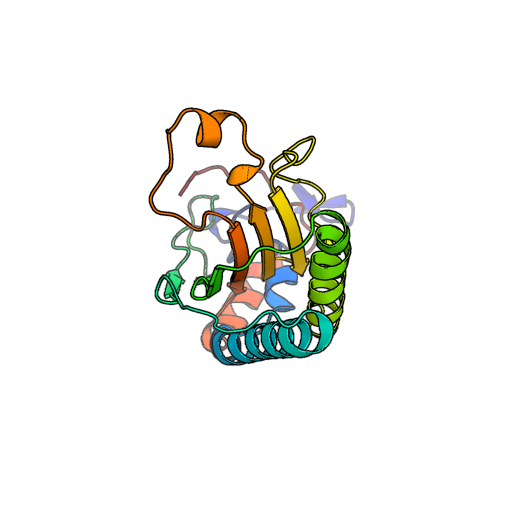00 91.94 136 GLY A C 1
ATOM 1056 O O . GLY A 1 136 ? -1.293 3.768 6.116 1.00 91.94 136 GLY A O 1
ATOM 1057 N N . SER A 1 137 ? 0.559 4.990 5.709 1.00 92.69 137 SER A N 1
ATOM 1058 C CA . SER A 1 137 ? 0.761 4.561 4.326 1.00 92.69 137 SER A CA 1
ATOM 1059 C C . SER A 1 137 ? 2.184 4.036 4.186 1.00 92.69 137 SER A C 1
ATOM 1061 O O . SER A 1 137 ? 3.158 4.761 4.437 1.00 92.69 137 SER A O 1
ATOM 1063 N N . PHE A 1 138 ? 2.295 2.743 3.890 1.00 93.69 138 PHE A N 1
ATOM 1064 C CA . PHE A 1 138 ? 3.554 2.004 3.851 1.00 93.69 138 PHE A CA 1
ATOM 1065 C C . PHE A 1 138 ? 3.825 1.526 2.433 1.00 93.69 138 PHE A C 1
ATOM 1067 O O . PHE A 1 138 ? 2.919 1.026 1.778 1.00 93.69 138 PHE A O 1
ATOM 1074 N N . HIS A 1 139 ? 5.071 1.616 1.976 1.00 92.94 139 HIS A N 1
ATOM 1075 C CA . HIS A 1 139 ? 5.448 1.391 0.587 1.00 92.94 139 HIS A CA 1
ATOM 1076 C C . HIS A 1 139 ? 6.632 0.438 0.418 1.00 92.94 139 HIS A C 1
ATOM 1078 O O . HIS A 1 139 ? 7.493 0.278 1.289 1.00 92.94 139 HIS A O 1
ATOM 1084 N N . ARG A 1 140 ? 6.680 -0.162 -0.772 1.00 92.81 140 ARG A N 1
ATOM 1085 C CA . ARG A 1 140 ? 7.841 -0.830 -1.362 1.00 92.81 140 ARG A CA 1
ATOM 1086 C C . ARG A 1 140 ? 7.793 -0.612 -2.870 1.00 92.81 140 ARG A C 1
ATOM 1088 O O . ARG A 1 140 ? 7.107 -1.338 -3.583 1.00 92.81 140 ARG A O 1
ATOM 1095 N N . GLY A 1 141 ? 8.502 0.395 -3.376 1.00 90.56 141 GLY A N 1
ATOM 1096 C CA . GLY A 1 141 ? 8.390 0.776 -4.788 1.00 90.56 141 GLY A CA 1
ATOM 1097 C C . GLY A 1 141 ? 6.939 1.117 -5.154 1.00 90.56 141 GLY A C 1
ATOM 1098 O O . GLY A 1 141 ? 6.352 2.016 -4.563 1.00 90.56 141 GLY A O 1
ATOM 1099 N N . ALA A 1 142 ? 6.349 0.372 -6.095 1.00 92.88 142 ALA A N 1
ATOM 1100 C CA . ALA A 1 142 ? 4.958 0.550 -6.525 1.00 92.88 142 ALA A CA 1
ATOM 1101 C C . ALA A 1 142 ? 3.930 -0.339 -5.779 1.00 92.88 142 ALA A C 1
ATOM 1103 O O . ALA A 1 142 ? 2.789 -0.452 -6.227 1.00 92.88 142 ALA A O 1
ATOM 1104 N N . GLU A 1 143 ? 4.332 -0.993 -4.683 1.00 95.75 143 GLU A N 1
ATOM 1105 C CA . GLU A 1 143 ? 3.466 -1.681 -3.710 1.00 95.75 143 GLU A CA 1
ATOM 1106 C C . GLU A 1 143 ? 3.179 -0.742 -2.532 1.00 95.75 143 GLU A C 1
ATOM 1108 O O . GLU A 1 143 ? 4.092 -0.054 -2.065 1.00 95.75 143 GLU A O 1
ATOM 1113 N N . PHE A 1 144 ? 1.941 -0.729 -2.039 1.00 95.44 144 PHE A N 1
ATOM 1114 C CA . PHE A 1 144 ? 1.547 0.045 -0.869 1.00 95.44 144 PHE A CA 1
ATOM 1115 C C . PHE A 1 144 ? 0.480 -0.648 -0.014 1.00 95.44 144 PHE A C 1
ATOM 1117 O O . PHE A 1 144 ? -0.312 -1.461 -0.498 1.00 95.44 144 PHE A O 1
ATOM 1124 N N . PHE A 1 145 ? 0.478 -0.319 1.275 1.00 97.31 145 PHE A N 1
ATOM 1125 C CA . PHE A 1 145 ? -0.526 -0.746 2.238 1.00 97.31 145 PHE A CA 1
ATOM 1126 C C . PHE A 1 145 ? -0.943 0.433 3.111 1.00 97.31 145 PHE A C 1
ATOM 1128 O O . PHE A 1 145 ? -0.113 1.011 3.817 1.00 97.31 145 PHE A O 1
ATOM 1135 N N . ASP A 1 146 ? -2.229 0.755 3.064 1.00 95.81 146 ASP A N 1
ATOM 1136 C CA . ASP A 1 146 ? -2.825 1.877 3.769 1.00 95.81 146 ASP A CA 1
ATOM 1137 C C . ASP A 1 146 ? -3.693 1.385 4.924 1.00 95.81 146 ASP A C 1
ATOM 1139 O O . ASP A 1 146 ? -4.478 0.441 4.801 1.00 95.81 146 ASP A O 1
ATOM 1143 N N . VAL A 1 147 ? -3.577 2.080 6.049 1.00 96.06 147 VAL A N 1
ATOM 1144 C CA . VAL A 1 147 ? -4.484 1.983 7.187 1.00 96.06 147 VAL A CA 1
ATOM 1145 C C . VAL A 1 147 ? -4.972 3.374 7.551 1.00 96.06 147 VAL A C 1
ATOM 1147 O O . VAL A 1 147 ? -4.177 4.302 7.695 1.00 96.06 147 VAL A O 1
ATOM 1150 N N . THR A 1 148 ? -6.276 3.508 7.769 1.00 95.19 148 THR A N 1
ATOM 1151 C CA . THR A 1 148 ? -6.864 4.714 8.359 1.00 95.19 148 THR A CA 1
ATOM 1152 C C . THR A 1 148 ? -7.538 4.355 9.669 1.00 95.19 148 THR A C 1
ATOM 1154 O O . THR A 1 148 ? -8.237 3.351 9.756 1.00 95.19 148 THR A O 1
ATOM 1157 N N . VAL A 1 149 ? -7.337 5.181 10.692 1.00 95.75 149 VAL A N 1
ATOM 1158 C CA . VAL A 1 149 ? -8.137 5.189 11.917 1.00 95.75 149 VAL A CA 1
ATOM 1159 C C . VAL A 1 149 ? -8.838 6.537 11.974 1.00 95.75 149 VAL A C 1
ATOM 1161 O O . VAL A 1 149 ? -8.170 7.570 11.922 1.00 95.75 149 VAL A O 1
ATOM 1164 N N . GLN A 1 150 ? -10.164 6.540 12.064 1.00 93.81 150 GLN A N 1
ATOM 1165 C CA . GLN A 1 150 ? -10.945 7.777 12.074 1.00 93.81 150 GLN A CA 1
ATOM 1166 C C . GLN A 1 150 ? -12.086 7.751 13.084 1.00 93.81 150 GLN A C 1
ATOM 1168 O O . GLN A 1 150 ? -12.571 6.688 13.473 1.00 93.81 150 GLN A O 1
ATOM 1173 N N . ASP A 1 151 ? -12.503 8.944 13.497 1.00 93.88 151 ASP A N 1
ATOM 1174 C CA . ASP A 1 151 ? -13.705 9.192 14.288 1.00 93.88 151 ASP A CA 1
ATOM 1175 C C . ASP A 1 151 ? -14.265 10.579 13.943 1.00 93.88 151 ASP A C 1
ATOM 1177 O O . ASP A 1 151 ? -13.903 11.587 14.552 1.00 93.88 151 ASP A O 1
ATOM 1181 N N . GLU A 1 152 ? -15.174 10.614 12.971 1.00 89.38 152 GLU A N 1
ATOM 1182 C CA . GLU A 1 152 ? -15.883 11.805 12.493 1.00 89.38 152 GLU A CA 1
ATOM 1183 C C . GLU A 1 152 ? -16.676 12.494 13.612 1.00 89.38 152 GLU A C 1
ATOM 1185 O O . GLU A 1 152 ? -16.986 13.674 13.528 1.00 89.38 152 GLU A O 1
ATOM 1190 N N . THR A 1 153 ? -16.966 11.832 14.740 1.00 87.81 153 THR A N 1
ATOM 1191 C CA . THR A 1 153 ? -17.622 12.524 15.866 1.00 87.81 153 THR A CA 1
ATOM 1192 C C . THR A 1 153 ? -16.738 13.606 16.496 1.00 87.81 153 THR A C 1
ATOM 1194 O O . THR A 1 153 ? -17.243 14.496 17.195 1.00 87.81 153 THR A O 1
ATOM 1197 N N . LEU A 1 154 ? -15.429 13.548 16.232 1.00 87.94 154 LEU A N 1
ATOM 1198 C CA . LEU A 1 154 ? -14.439 14.555 16.601 1.00 87.94 154 LEU A CA 1
ATOM 1199 C C . LEU A 1 154 ? -14.308 15.669 15.548 1.00 87.94 154 LEU A C 1
ATOM 1201 O O . LEU A 1 154 ? -13.653 16.678 15.827 1.00 87.94 154 LEU A O 1
ATOM 1205 N N . ASP A 1 155 ? -14.920 15.507 14.374 1.00 84.06 155 ASP A N 1
ATOM 1206 C CA . ASP A 1 155 ? -14.937 16.500 13.308 1.00 84.06 155 ASP A CA 1
ATOM 1207 C C . ASP A 1 155 ? -15.992 17.596 13.573 1.00 84.06 155 ASP A C 1
ATOM 1209 O O . ASP A 1 155 ? -17.172 17.296 13.793 1.00 84.06 155 ASP A O 1
ATOM 1213 N N . PRO A 1 156 ? -15.609 18.890 13.585 1.00 76.19 156 PRO A N 1
ATOM 1214 C CA . PRO A 1 156 ? -16.556 19.983 13.781 1.00 76.19 156 PRO A CA 1
ATOM 1215 C C . PRO A 1 156 ? -17.666 20.056 12.724 1.00 76.19 156 PRO A C 1
ATOM 1217 O O . PRO A 1 156 ? -18.766 20.505 13.063 1.00 76.19 156 PRO A O 1
ATOM 1220 N N . ASP A 1 157 ? -17.399 19.629 11.485 1.00 74.00 157 ASP A N 1
ATOM 1221 C CA . ASP A 1 157 ? -18.356 19.713 10.376 1.00 74.00 157 ASP A CA 1
ATOM 1222 C C . ASP A 1 157 ? -19.368 18.553 10.429 1.00 74.00 157 ASP A C 1
ATOM 1224 O O . ASP A 1 157 ? -20.574 18.788 10.301 1.00 74.00 157 ASP A O 1
ATOM 1228 N N . TYR A 1 158 ? -18.940 17.343 10.809 1.00 69.38 158 TYR A N 1
ATOM 1229 C CA . TYR A 1 158 ? -19.856 16.249 11.169 1.00 69.38 158 TYR A CA 1
ATOM 1230 C C . TYR A 1 158 ? -20.846 16.658 12.277 1.00 69.38 158 TYR A C 1
ATOM 1232 O O . TYR A 1 158 ? -22.047 16.369 12.209 1.00 69.38 158 TYR A O 1
ATOM 1240 N N . GLN A 1 159 ? -20.392 17.410 13.290 1.00 63.81 159 GLN A N 1
ATOM 1241 C CA . GLN A 1 159 ? -21.282 17.918 14.347 1.00 63.81 159 GLN A CA 1
ATOM 1242 C C . GLN A 1 159 ? -22.324 18.933 13.845 1.00 63.81 159 GLN A C 1
ATOM 1244 O O . GLN A 1 159 ? -23.330 19.165 14.527 1.00 63.81 159 GLN A O 1
ATOM 1249 N N . ALA A 1 160 ? -22.128 19.519 12.660 1.00 66.06 160 ALA A N 1
ATOM 1250 C CA . ALA A 1 160 ? -23.095 20.398 12.009 1.00 66.06 160 ALA A CA 1
ATOM 1251 C C . ALA A 1 160 ? -24.208 19.637 11.258 1.00 66.06 160 ALA A C 1
ATOM 1253 O O . ALA A 1 160 ? -25.169 20.264 10.804 1.00 66.06 160 ALA A O 1
ATOM 1254 N N . GLY A 1 161 ? -24.140 18.300 11.197 1.00 62.84 161 GLY A N 1
ATOM 1255 C CA . GLY A 1 161 ? -25.148 17.441 10.567 1.00 62.84 161 GLY A CA 1
ATOM 1256 C C . GLY A 1 161 ? -24.906 17.165 9.081 1.00 62.84 161 GLY A C 1
ATOM 1257 O O . GLY A 1 161 ? -25.825 16.708 8.400 1.00 62.84 161 GLY A O 1
ATOM 1258 N N . GLU A 1 162 ? -23.701 17.443 8.586 1.00 58.59 162 GLU A N 1
ATOM 1259 C CA . GLU A 1 162 ? -23.230 17.030 7.265 1.00 58.59 162 GLU A CA 1
ATOM 1260 C C . GLU A 1 162 ? -22.466 15.709 7.438 1.00 58.59 162 GLU A C 1
ATOM 1262 O O . GLU A 1 162 ? -21.277 15.709 7.727 1.00 58.59 162 GLU A O 1
ATOM 1267 N N . SER A 1 163 ? -23.161 14.570 7.362 1.00 55.94 163 SER A N 1
ATOM 1268 C CA . SER A 1 163 ? -22.512 13.252 7.361 1.00 55.94 163 SER A CA 1
ATOM 1269 C C . SER A 1 163 ? -22.731 12.566 6.021 1.00 55.94 163 SER A C 1
ATOM 1271 O O . SER A 1 163 ? -23.883 12.385 5.616 1.00 55.94 163 SER A O 1
ATOM 1273 N N . ASP A 1 164 ? -21.653 12.134 5.377 1.00 59.22 164 ASP A N 1
ATOM 1274 C CA . ASP A 1 164 ? -21.738 11.138 4.311 1.00 59.22 164 ASP A CA 1
ATOM 1275 C C . ASP A 1 164 ? -22.010 9.747 4.917 1.00 59.22 164 ASP A C 1
ATOM 1277 O O . ASP A 1 164 ? -21.659 9.482 6.067 1.00 59.22 164 ASP A O 1
ATOM 1281 N N . ASP A 1 165 ? -22.642 8.847 4.154 1.00 62.22 165 ASP A N 1
ATOM 1282 C CA . ASP A 1 165 ? -23.022 7.475 4.563 1.00 62.22 165 ASP A CA 1
ATOM 1283 C C . ASP A 1 165 ? -21.809 6.530 4.813 1.00 62.22 165 ASP A C 1
ATOM 1285 O O . ASP A 1 165 ? -21.943 5.308 4.760 1.00 62.22 165 ASP A O 1
ATOM 1289 N N . GLY A 1 166 ? -20.615 7.081 5.046 1.00 70.88 166 GLY A N 1
ATOM 1290 C CA . GLY A 1 166 ? -19.364 6.349 5.244 1.00 70.88 166 GLY A CA 1
ATOM 1291 C C . GLY A 1 166 ? -19.092 5.930 6.694 1.00 70.88 166 GLY A C 1
ATOM 1292 O O . GLY A 1 166 ? -19.917 6.083 7.600 1.00 70.88 166 GLY A O 1
ATOM 1293 N N . LEU A 1 167 ? -17.891 5.395 6.918 1.00 82.56 167 LEU A N 1
ATOM 1294 C CA . LEU A 1 167 ? -17.411 4.955 8.225 1.00 82.56 167 LEU A CA 1
ATOM 1295 C C . LEU A 1 167 ? -17.317 6.130 9.216 1.00 82.56 167 LEU A C 1
ATOM 1297 O O . LEU A 1 167 ? -16.356 6.887 9.207 1.00 82.56 167 LEU A O 1
ATOM 1301 N N . VAL A 1 168 ? -18.287 6.271 10.122 1.00 86.94 168 VAL A N 1
ATOM 1302 C CA . VAL A 1 168 ? -18.279 7.367 11.115 1.00 86.94 168 VAL A CA 1
ATOM 1303 C C . VAL A 1 168 ? -17.106 7.248 12.090 1.00 86.94 168 VAL A C 1
ATOM 1305 O O . VAL A 1 168 ? -16.423 8.224 12.361 1.00 86.94 168 VAL A O 1
ATOM 1308 N N . ALA A 1 169 ? -16.868 6.060 12.641 1.00 93.12 169 ALA A N 1
ATOM 1309 C CA . ALA A 1 169 ? -15.709 5.796 13.485 1.00 93.12 169 ALA A CA 1
ATOM 1310 C C . ALA A 1 169 ? -15.250 4.360 13.271 1.00 93.12 169 ALA A C 1
ATOM 1312 O O . ALA A 1 169 ? -16.068 3.433 13.316 1.00 93.12 169 ALA A O 1
ATOM 1313 N N . GLY A 1 170 ? -13.960 4.169 13.029 1.00 96.00 170 GLY A N 1
ATOM 1314 C CA . GLY A 1 170 ? -13.455 2.850 12.699 1.00 96.00 170 GLY A CA 1
ATOM 1315 C C . GLY A 1 170 ? -12.034 2.810 12.182 1.00 96.00 170 GLY A C 1
ATOM 1316 O O . GLY A 1 170 ? -11.282 3.783 12.252 1.00 96.00 170 GLY A O 1
ATOM 1317 N N . VAL A 1 171 ? -11.694 1.629 11.676 1.00 97.56 171 VAL A N 1
ATOM 1318 C CA . VAL A 1 171 ? -10.426 1.348 11.009 1.00 97.56 171 VAL A CA 1
ATOM 1319 C C . VAL A 1 171 ? -10.718 0.843 9.604 1.00 97.56 171 VAL A C 1
ATOM 1321 O O . VAL A 1 171 ? -11.610 0.012 9.436 1.00 97.56 171 VAL A O 1
ATOM 1324 N N . SER A 1 172 ? -9.960 1.313 8.618 1.00 97.31 172 SER A N 1
ATOM 1325 C CA . SER A 1 172 ? -9.987 0.792 7.252 1.00 97.31 172 SER A CA 1
ATOM 1326 C C . SER A 1 172 ? -8.601 0.326 6.814 1.00 97.31 172 SER A C 1
ATOM 1328 O O . SER A 1 172 ? -7.589 0.876 7.253 1.00 97.31 172 SER A O 1
ATOM 1330 N N . LEU A 1 173 ? -8.559 -0.719 5.985 1.00 98.25 173 LEU A N 1
ATOM 1331 C CA . LEU A 1 173 ? -7.348 -1.312 5.419 1.00 98.25 173 LEU A CA 1
ATOM 1332 C C . LEU A 1 173 ? -7.490 -1.437 3.904 1.00 98.25 173 LEU A C 1
ATOM 1334 O O . LEU A 1 173 ? -8.520 -1.905 3.406 1.00 98.25 173 LEU A O 1
ATOM 1338 N N . PHE A 1 174 ? -6.432 -1.081 3.184 1.00 97.69 174 PHE A N 1
ATOM 1339 C CA . PHE A 1 174 ? -6.388 -1.162 1.731 1.00 97.6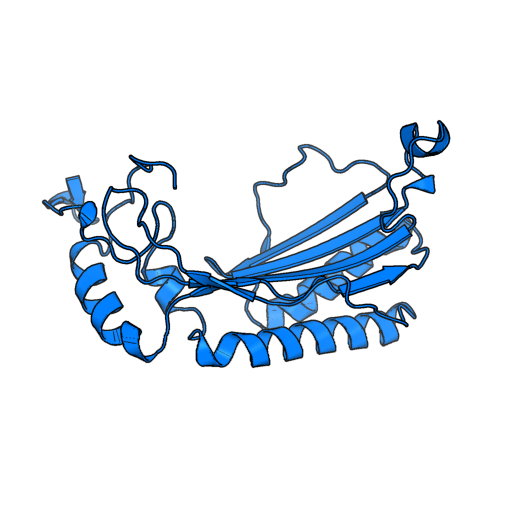9 174 PHE A CA 1
ATOM 1340 C C . PHE A 1 174 ? -4.982 -1.512 1.244 1.00 97.69 174 PHE A C 1
ATOM 1342 O O . PHE A 1 174 ? -3.988 -0.993 1.741 1.00 97.69 174 PHE A O 1
ATOM 1349 N N . TYR A 1 175 ? -4.894 -2.408 0.267 1.00 98.31 175 TYR A N 1
ATOM 1350 C CA . TYR A 1 175 ? -3.643 -2.820 -0.356 1.00 98.31 175 TYR A CA 1
ATOM 1351 C C . TYR A 1 175 ? -3.689 -2.530 -1.852 1.00 98.31 175 TYR A C 1
ATOM 1353 O O . TYR A 1 175 ? -4.680 -2.837 -2.521 1.00 98.31 175 TYR A O 1
ATOM 1361 N N . GLY A 1 176 ? -2.587 -2.022 -2.395 1.00 97.88 176 GLY A N 1
ATOM 1362 C CA . GLY A 1 176 ? -2.438 -1.842 -3.829 1.00 97.88 176 GLY A CA 1
ATOM 1363 C C . GLY A 1 176 ? -1.028 -2.138 -4.311 1.00 97.88 176 GLY A C 1
ATOM 1364 O O . GLY A 1 176 ? -0.042 -1.983 -3.591 1.00 97.88 176 GLY A O 1
ATOM 1365 N N . ILE A 1 177 ? -0.919 -2.583 -5.558 1.00 97.94 177 ILE A N 1
ATOM 1366 C CA . ILE A 1 177 ? 0.377 -2.825 -6.186 1.00 97.94 177 ILE A CA 1
ATOM 1367 C C . ILE A 1 177 ? 0.301 -2.655 -7.693 1.00 97.94 177 ILE A C 1
ATOM 1369 O O . ILE A 1 177 ? -0.610 -3.161 -8.342 1.00 97.94 177 ILE A O 1
ATOM 1373 N N . THR A 1 178 ? 1.294 -1.984 -8.267 1.00 97.62 178 THR A N 1
ATOM 1374 C CA . THR A 1 178 ? 1.512 -1.983 -9.716 1.00 97.62 178 THR A CA 1
ATOM 1375 C C . THR A 1 178 ? 2.653 -2.927 -10.062 1.00 97.62 178 THR A C 1
ATOM 1377 O O . THR A 1 178 ? 3.793 -2.710 -9.657 1.00 97.62 178 THR A O 1
ATOM 1380 N N . THR A 1 179 ? 2.348 -3.980 -10.815 1.00 97.88 179 THR A N 1
ATOM 1381 C CA . THR A 1 179 ? 3.298 -5.044 -11.152 1.00 97.88 179 THR A CA 1
ATOM 1382 C C . THR A 1 179 ? 3.138 -5.512 -12.602 1.00 97.88 179 THR A C 1
ATOM 1384 O O . THR A 1 179 ? 2.425 -4.905 -13.398 1.00 97.88 179 THR A O 1
ATOM 1387 N N . ILE A 1 180 ? 3.836 -6.584 -12.960 1.00 97.62 180 ILE A N 1
ATOM 1388 C CA . ILE A 1 180 ? 3.805 -7.257 -14.255 1.00 97.62 180 ILE A CA 1
ATOM 1389 C C . ILE A 1 180 ? 3.395 -8.717 -14.076 1.00 97.62 180 ILE A C 1
ATOM 1391 O O . ILE A 1 180 ? 3.659 -9.328 -13.039 1.00 97.62 180 ILE A O 1
ATOM 1395 N N . SER A 1 181 ? 2.783 -9.297 -15.106 1.00 97.25 181 SER A N 1
ATOM 1396 C CA . SER A 1 181 ? 2.602 -10.748 -15.170 1.00 97.25 181 SER A CA 1
ATOM 1397 C C . SER A 1 181 ? 3.952 -11.448 -15.326 1.00 97.25 181 SER A C 1
ATOM 1399 O O . SER A 1 181 ? 4.851 -10.957 -16.021 1.00 97.25 181 SER A O 1
ATOM 1401 N N . GLU A 1 182 ? 4.078 -12.644 -14.749 1.00 97.25 182 GLU A N 1
ATOM 1402 C CA . GLU A 1 182 ? 5.248 -13.497 -14.959 1.00 97.25 182 GLU A CA 1
ATOM 1403 C C . GLU A 1 182 ? 5.466 -13.806 -16.453 1.00 97.25 182 GLU A C 1
ATOM 1405 O O . GLU A 1 182 ? 6.609 -13.905 -16.910 1.00 97.25 182 GLU A O 1
ATOM 1410 N N . THR A 1 183 ? 4.398 -13.889 -17.259 1.00 97.31 183 THR A N 1
ATOM 1411 C CA . THR A 1 183 ? 4.530 -14.155 -18.702 1.00 97.31 183 THR A CA 1
ATOM 1412 C C . THR A 1 183 ? 5.148 -12.993 -19.473 1.00 97.31 183 THR A C 1
ATOM 1414 O O . THR A 1 183 ? 5.822 -13.223 -20.480 1.00 97.31 183 THR A O 1
ATOM 1417 N N . ASP A 1 184 ? 4.977 -11.764 -18.986 1.00 97.25 184 ASP A N 1
ATOM 1418 C CA . ASP A 1 184 ? 5.505 -10.553 -19.619 1.00 97.25 184 ASP A CA 1
ATOM 1419 C C . ASP A 1 184 ? 6.892 -10.168 -19.090 1.00 97.25 184 ASP A C 1
ATOM 1421 O O . ASP A 1 184 ? 7.574 -9.328 -19.680 1.00 97.25 184 ASP A O 1
ATOM 1425 N N . ARG A 1 185 ? 7.374 -10.822 -18.025 1.00 96.69 185 ARG A N 1
ATOM 1426 C CA . ARG A 1 185 ? 8.634 -10.489 -17.343 1.00 96.69 185 ARG A CA 1
ATOM 1427 C C . ARG A 1 185 ? 9.849 -10.466 -18.261 1.00 96.69 185 ARG A C 1
ATOM 1429 O O . ARG A 1 185 ? 10.659 -9.541 -18.198 1.00 96.69 185 ARG A O 1
ATOM 1436 N N . ALA A 1 186 ? 9.987 -11.462 -19.135 1.00 97.94 186 ALA A N 1
ATOM 1437 C CA . ALA A 1 186 ? 11.107 -11.521 -20.075 1.00 97.94 186 ALA A CA 1
ATOM 1438 C C . ALA A 1 186 ? 11.083 -10.353 -21.078 1.00 97.94 186 ALA A C 1
ATOM 1440 O O . ALA A 1 186 ? 12.128 -9.774 -21.387 1.00 97.94 186 ALA A O 1
ATOM 1441 N N . GLU A 1 187 ? 9.895 -9.990 -21.562 1.00 97.62 187 GLU A N 1
ATOM 1442 C CA . GLU A 1 187 ? 9.710 -8.871 -22.484 1.00 97.62 187 GLU A CA 1
ATOM 1443 C C . GLU A 1 187 ? 9.923 -7.528 -21.780 1.00 97.62 187 GLU A C 1
ATOM 1445 O O . GLU A 1 187 ? 10.604 -6.651 -22.315 1.00 97.62 187 GLU A O 1
ATOM 1450 N N . PHE A 1 188 ? 9.427 -7.395 -20.550 1.00 97.69 188 PHE A N 1
ATOM 1451 C CA . PHE A 1 188 ? 9.639 -6.223 -19.713 1.00 97.69 188 PHE A CA 1
ATOM 1452 C C . PHE A 1 188 ? 11.131 -5.959 -19.491 1.00 97.69 188 PHE A C 1
ATOM 1454 O O . PHE A 1 188 ? 11.601 -4.860 -19.771 1.00 97.69 188 PHE A O 1
ATOM 1461 N N . ILE A 1 189 ? 11.906 -6.975 -19.088 1.00 97.81 189 ILE A N 1
ATOM 1462 C CA . ILE A 1 189 ? 13.365 -6.860 -18.906 1.00 97.81 189 ILE A CA 1
ATOM 1463 C C . ILE A 1 189 ? 14.041 -6.420 -20.209 1.00 97.81 189 ILE A C 1
ATOM 1465 O O . ILE A 1 189 ? 14.867 -5.507 -20.208 1.00 97.81 189 ILE A O 1
ATOM 1469 N N . ARG A 1 190 ? 13.672 -7.035 -21.340 1.00 97.56 190 ARG A N 1
ATOM 1470 C CA . ARG A 1 190 ? 14.235 -6.698 -22.654 1.00 97.56 190 ARG A CA 1
ATOM 1471 C C . ARG A 1 190 ? 13.974 -5.237 -23.029 1.00 97.56 190 ARG A C 1
ATOM 1473 O O . ARG A 1 190 ? 14.876 -4.583 -23.549 1.00 97.56 190 ARG A O 1
ATOM 1480 N N . ARG A 1 191 ? 12.756 -4.739 -22.791 1.00 96.69 191 ARG A N 1
ATOM 1481 C CA . ARG A 1 191 ? 12.356 -3.351 -23.074 1.00 96.69 191 ARG A CA 1
ATOM 1482 C C . ARG A 1 191 ? 12.927 -2.352 -22.069 1.00 96.69 191 ARG A C 1
ATOM 1484 O O . ARG 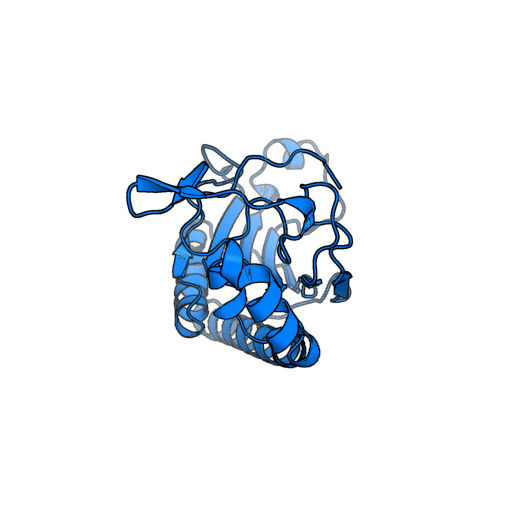A 1 191 ? 13.172 -1.217 -22.449 1.00 96.69 191 ARG A O 1
ATOM 1491 N N . ALA A 1 192 ? 13.155 -2.758 -20.822 1.00 96.69 192 ALA A N 1
ATOM 1492 C CA . ALA A 1 192 ? 13.693 -1.900 -19.771 1.00 96.69 192 ALA A CA 1
ATOM 1493 C C . ALA A 1 192 ? 15.214 -1.711 -19.879 1.00 96.69 192 ALA A C 1
ATOM 1495 O O . ALA A 1 192 ? 15.713 -0.647 -19.526 1.00 96.69 192 ALA A O 1
ATOM 1496 N N . ALA A 1 193 ? 15.944 -2.705 -20.401 1.00 95.31 193 ALA A N 1
ATOM 1497 C CA . ALA A 1 193 ? 17.408 -2.699 -20.459 1.00 95.31 193 ALA A CA 1
ATOM 1498 C C . ALA A 1 193 ? 18.042 -1.420 -21.060 1.00 95.31 193 ALA A C 1
ATOM 1500 O O . ALA A 1 193 ? 19.026 -0.942 -20.502 1.00 95.31 193 ALA A O 1
ATOM 1501 N N . PRO A 1 194 ? 17.512 -0.802 -22.139 1.00 93.75 194 PRO A N 1
ATOM 1502 C CA . PRO A 1 194 ? 18.071 0.446 -22.671 1.00 93.75 194 PRO A CA 1
ATOM 1503 C C . PRO A 1 194 ? 17.965 1.653 -21.726 1.00 93.75 194 PRO A C 1
ATOM 1505 O O . PRO A 1 194 ? 18.685 2.628 -21.918 1.00 93.75 194 PRO A O 1
ATOM 1508 N N . PHE A 1 195 ? 17.060 1.607 -20.745 1.00 93.25 195 PHE A N 1
ATOM 1509 C CA . PHE A 1 195 ? 16.748 2.710 -19.832 1.00 93.25 195 PHE A CA 1
ATOM 1510 C C . PHE A 1 195 ? 17.436 2.571 -18.467 1.00 93.25 195 PHE A C 1
ATOM 1512 O O . PHE A 1 195 ? 17.285 3.439 -17.608 1.00 93.25 195 PHE A O 1
ATOM 1519 N N . GLU A 1 196 ? 18.175 1.484 -18.245 1.00 89.94 196 GLU A N 1
ATOM 1520 C CA . GLU A 1 196 ? 18.841 1.213 -16.975 1.00 89.94 196 GLU A CA 1
ATOM 1521 C C . GLU A 1 196 ? 19.838 2.328 -16.617 1.00 89.94 196 GLU A C 1
ATOM 1523 O O . GLU A 1 196 ? 20.656 2.752 -17.434 1.00 89.94 196 GLU A O 1
ATOM 1528 N N . GLY A 1 197 ? 19.747 2.839 -15.385 1.00 86.19 197 GLY A N 1
ATOM 1529 C CA . GLY A 1 197 ? 20.605 3.924 -14.900 1.00 86.19 197 GLY A CA 1
ATOM 1530 C C . GLY A 1 197 ? 20.321 5.305 -15.507 1.00 86.19 197 GLY A C 1
ATOM 1531 O O . GLY A 1 197 ? 21.058 6.247 -15.214 1.00 86.19 197 GLY A O 1
ATOM 1532 N N . ILE A 1 198 ? 19.272 5.452 -16.325 1.00 88.56 198 ILE A N 1
ATOM 1533 C CA . ILE A 1 198 ? 18.836 6.742 -16.872 1.00 88.56 198 ILE A CA 1
ATOM 1534 C C . ILE A 1 198 ? 17.748 7.334 -15.971 1.00 88.56 198 ILE A C 1
ATOM 1536 O O . ILE A 1 198 ? 16.779 6.667 -15.617 1.00 88.56 198 ILE A O 1
ATOM 1540 N N . THR A 1 199 ? 17.886 8.612 -15.615 1.00 88.38 199 THR A N 1
ATOM 1541 C CA . THR A 1 199 ? 16.848 9.349 -14.881 1.00 88.38 199 THR A CA 1
ATOM 1542 C C . THR A 1 199 ? 15.579 9.477 -15.724 1.00 88.38 199 THR A C 1
ATOM 1544 O O . THR A 1 199 ? 15.637 9.961 -16.858 1.00 88.38 199 THR A O 1
ATOM 1547 N N . LEU A 1 200 ? 14.442 9.070 -15.155 1.00 89.12 200 LEU A N 1
ATOM 1548 C CA . LEU A 1 200 ? 13.131 9.192 -15.792 1.00 89.12 200 LEU A CA 1
ATOM 1549 C C . LEU A 1 200 ? 12.758 10.674 -15.980 1.00 89.12 200 LEU A C 1
ATOM 1551 O O . LEU A 1 200 ? 12.893 11.453 -15.034 1.00 89.12 200 LEU A O 1
ATOM 1555 N N . PRO A 1 201 ? 12.308 11.094 -17.175 1.00 89.06 201 PRO A N 1
ATOM 1556 C CA . PRO A 1 201 ? 11.747 12.418 -17.377 1.00 89.06 201 PRO A CA 1
ATOM 1557 C C . PRO A 1 201 ? 10.320 12.490 -16.828 1.00 89.06 201 PRO A C 1
ATOM 1559 O O . PRO A 1 201 ? 9.641 11.472 -16.679 1.00 89.06 201 PRO A O 1
ATOM 1562 N N . GLU A 1 202 ? 9.847 13.715 -16.618 1.00 88.38 202 GLU A N 1
ATOM 1563 C CA . GLU A 1 202 ? 8.429 13.993 -16.384 1.00 88.38 202 GLU A CA 1
ATOM 1564 C C . GLU A 1 202 ? 7.558 13.423 -17.510 1.00 88.38 202 GLU A C 1
ATOM 1566 O O . GLU A 1 202 ? 7.972 13.386 -18.677 1.00 88.38 202 GLU A O 1
ATOM 1571 N N . ALA A 1 203 ? 6.341 13.007 -17.160 1.00 83.69 203 ALA A N 1
ATOM 1572 C CA . ALA A 1 203 ? 5.365 12.515 -18.123 1.00 83.69 203 ALA A CA 1
ATOM 1573 C C . ALA A 1 203 ? 5.080 13.571 -19.207 1.00 83.69 203 ALA A C 1
ATOM 1575 O O . ALA A 1 203 ? 4.985 14.771 -18.936 1.00 83.69 203 ALA A O 1
ATOM 1576 N N . THR A 1 204 ? 4.934 13.127 -20.455 1.00 83.12 204 THR A N 1
ATOM 1577 C CA . THR A 1 204 ? 4.581 13.998 -21.589 1.00 83.12 204 THR A CA 1
ATOM 1578 C C . THR A 1 204 ? 3.105 13.899 -21.961 1.00 83.12 204 THR A C 1
ATOM 1580 O O . THR A 1 204 ? 2.602 14.750 -22.701 1.00 83.12 204 THR A O 1
ATOM 1583 N N . THR A 1 205 ? 2.405 12.899 -21.426 1.00 73.81 205 THR A N 1
ATOM 1584 C CA . THR A 1 205 ? 0.962 12.692 -21.552 1.00 73.81 205 THR A CA 1
ATOM 1585 C C . THR A 1 205 ? 0.364 12.337 -20.192 1.00 73.81 205 THR A C 1
ATOM 1587 O O . THR A 1 205 ? 1.031 11.729 -19.360 1.00 73.81 205 THR A O 1
ATOM 1590 N N . SER A 1 206 ? -0.895 12.710 -19.974 1.00 60.75 206 SER A N 1
ATOM 1591 C CA . SER A 1 206 ? -1.706 12.195 -18.866 1.00 60.75 206 SER A CA 1
ATOM 1592 C C . SER A 1 206 ? -2.633 11.130 -19.441 1.00 60.75 206 SER A C 1
ATOM 1594 O O . SER A 1 206 ? -3.319 11.430 -20.422 1.00 60.75 206 SER A O 1
ATOM 1596 N N . ASP A 1 207 ? -2.609 9.925 -18.876 1.00 52.50 207 ASP A N 1
ATOM 1597 C CA . ASP A 1 207 ? -3.671 8.928 -19.071 1.00 52.50 207 ASP A CA 1
ATOM 1598 C C . ASP A 1 207 ? -4.800 9.158 -18.057 1.00 52.50 207 ASP A C 1
ATOM 1600 O O . ASP A 1 207 ? -4.492 9.612 -16.927 1.00 52.50 207 ASP A O 1
#

InterPro domains:
  IPR032018 Putative lipoprotein, pathogenic bacteria [PF16708] (26-120)